Protein AF-A0A087TT79-F1 (afdb_monomer_lite)

Radius of gyration: 37.54 Å; chains: 1; bounding box: 77×102×72 Å

Sequence (296 aa):
MNIACCPIDHCDPGDEKEFNASEARQWLKCFLSNPVNSIDGNISIVDAFRHFYPDKKEAYTCWNAKTGARLTNYGTRIDYVLLSSNLLPLLMNCDILSDYDGSDHCPVTAVLKCESVSEKSVQLPSICTRLWPEFCGRQQTIQSFLQKVQNTADQITNFSDIKVQPLSSKNKLSQRKSAQKSIKSFLTIKSNIPDHNSTNKNDIYETEIEQSEQKPDKEAASSDSFELNFLGTEYDEISLSPRLNQAMEWKSVFRGPPKPPLCSGHSKECVLRTVKKKGPNCGRQFFMCAQPAGHP

Secondary structure (DSSP, 8-state):
----SSGGGBSS---HHHHHT-HHHHHHHHHHHSPEEETTEEE-EEEHHHHH-TT--S--SEE-GGGTGGGGT-EE-----EEEGGGGGGEEEEEE-TT--SSSB--EEEEE--PPPPGGG-PPPTT-GGG-TTTSSS---HHHHTS----GGGGGGGSTT-------S----------PPPTHHHH------------------------------------------------------SHHHHHHHHHHHSPPSPPPPBPTTT-SBPEEEE--SSSTTTT-EEEE-SS-SS--

Structure (mmCIF, N/CA/C/O backbone):
data_AF-A0A087TT79-F1
#
_entry.id   AF-A0A087TT79-F1
#
loop_
_atom_site.group_PDB
_atom_site.id
_atom_site.type_symbol
_atom_site.label_atom_id
_atom_site.label_alt_id
_atom_site.label_comp_id
_atom_site.label_asym_id
_atom_site.label_entity_id
_atom_site.label_seq_id
_atom_site.pdbx_PDB_ins_code
_atom_site.Cartn_x
_atom_site.Cartn_y
_atom_site.Cartn_z
_atom_site.occupancy
_atom_site.B_iso_or_equiv
_atom_site.auth_seq_id
_atom_site.auth_comp_id
_atom_site.auth_asym_id
_atom_site.auth_atom_id
_atom_site.pdbx_PDB_model_num
ATOM 1 N N . MET A 1 1 ? 5.096 5.557 2.321 1.00 58.91 1 MET A N 1
ATOM 2 C CA . MET A 1 1 ? 6.502 5.162 2.566 1.00 58.91 1 MET A CA 1
ATOM 3 C C . MET A 1 1 ? 6.842 4.208 1.446 1.00 58.91 1 MET A C 1
ATOM 5 O O . MET A 1 1 ? 6.350 3.093 1.448 1.00 58.91 1 MET A O 1
ATOM 9 N N . ASN A 1 2 ? 7.556 4.679 0.430 1.00 88.88 2 ASN A N 1
ATOM 10 C CA . ASN A 1 2 ? 7.449 4.082 -0.901 1.00 88.88 2 ASN A CA 1
ATOM 11 C C . ASN A 1 2 ? 8.584 3.071 -1.091 1.00 88.88 2 ASN A C 1
ATOM 13 O O . ASN A 1 2 ? 9.581 3.353 -1.750 1.00 88.88 2 ASN A O 1
ATOM 17 N N . ILE A 1 3 ? 8.464 1.935 -0.401 1.00 94.94 3 ILE A N 1
ATOM 18 C CA . ILE A 1 3 ? 9.529 0.943 -0.229 1.00 94.94 3 ILE A CA 1
ATOM 19 C C . ILE A 1 3 ? 9.017 -0.430 -0.660 1.00 94.94 3 ILE A C 1
ATOM 21 O O . ILE A 1 3 ? 8.095 -0.962 -0.051 1.00 94.94 3 ILE A O 1
ATOM 25 N N . ALA A 1 4 ? 9.661 -1.028 -1.661 1.00 95.81 4 ALA A N 1
ATOM 26 C CA . ALA A 1 4 ? 9.594 -2.467 -1.910 1.00 95.81 4 ALA A CA 1
ATOM 27 C C . ALA A 1 4 ? 10.517 -3.179 -0.915 1.00 95.81 4 ALA A C 1
ATOM 29 O O . ALA A 1 4 ? 11.720 -2.898 -0.912 1.00 95.81 4 ALA A O 1
ATOM 30 N N . CYS A 1 5 ? 9.974 -4.055 -0.067 1.00 93.31 5 CYS A N 1
ATOM 31 C CA . CYS A 1 5 ? 10.737 -4.730 0.983 1.00 93.31 5 CYS A CA 1
ATOM 32 C C . CYS A 1 5 ? 11.758 -5.712 0.391 1.00 93.31 5 CYS A C 1
ATOM 34 O O . CYS A 1 5 ? 12.940 -5.665 0.736 1.00 93.31 5 CYS A O 1
ATOM 36 N N . CYS A 1 6 ? 11.327 -6.554 -0.550 1.00 93.44 6 CYS A N 1
ATOM 37 C CA . CYS A 1 6 ? 12.170 -7.544 -1.221 1.00 93.44 6 CYS A CA 1
ATOM 38 C C . CYS A 1 6 ? 12.184 -7.341 -2.750 1.00 93.44 6 CYS A C 1
ATOM 40 O O . CYS A 1 6 ? 11.252 -6.744 -3.283 1.00 93.44 6 CYS A O 1
ATOM 42 N N . PRO A 1 7 ? 13.183 -7.863 -3.492 1.00 96.31 7 PRO A N 1
ATOM 43 C CA . PRO A 1 7 ? 13.230 -7.735 -4.956 1.00 96.31 7 PRO A CA 1
ATOM 44 C C . PRO A 1 7 ? 11.973 -8.257 -5.676 1.00 96.31 7 PRO A C 1
ATOM 46 O O . PRO A 1 7 ? 11.547 -7.677 -6.667 1.00 96.31 7 PRO A O 1
ATOM 49 N N . ILE A 1 8 ? 11.323 -9.294 -5.127 1.00 96.81 8 ILE A N 1
ATOM 50 C CA . ILE A 1 8 ? 10.040 -9.850 -5.606 1.00 96.81 8 ILE A CA 1
ATOM 51 C C . ILE A 1 8 ? 8.858 -8.860 -5.534 1.00 96.81 8 ILE A C 1
ATOM 53 O O . ILE A 1 8 ? 7.844 -9.050 -6.203 1.00 96.81 8 ILE A O 1
ATOM 57 N N . ASP A 1 9 ? 8.982 -7.793 -4.742 1.00 97.31 9 ASP A N 1
ATOM 58 C CA . ASP A 1 9 ? 7.993 -6.719 -4.610 1.00 97.31 9 ASP A CA 1
ATOM 59 C C . ASP A 1 9 ? 8.167 -5.616 -5.676 1.00 97.31 9 ASP A C 1
ATOM 61 O O . ASP A 1 9 ? 7.498 -4.587 -5.610 1.00 97.31 9 ASP A O 1
ATOM 65 N N . HIS A 1 10 ? 9.045 -5.809 -6.666 1.00 97.25 10 HIS A N 1
ATOM 66 C CA . HIS A 1 10 ? 9.332 -4.865 -7.750 1.00 97.25 10 HIS A CA 1
ATOM 67 C C . HIS A 1 10 ? 9.238 -5.560 -9.122 1.00 97.25 10 HIS A C 1
ATOM 69 O O . HIS A 1 10 ? 9.479 -6.764 -9.218 1.00 97.25 10 HIS A O 1
ATOM 75 N N . CYS A 1 11 ? 8.883 -4.826 -10.181 1.00 96.94 11 CYS A N 1
ATOM 76 C CA . CYS A 1 11 ? 8.893 -5.337 -11.562 1.00 96.94 11 CYS A CA 1
ATOM 77 C C . CYS A 1 11 ? 10.317 -5.507 -12.114 1.00 96.94 11 CYS A C 1
ATOM 79 O O . CYS A 1 11 ? 10.672 -6.587 -12.574 1.00 96.94 11 CYS A O 1
ATOM 81 N N . ASP A 1 12 ? 11.145 -4.467 -11.999 1.00 95.56 12 ASP A N 1
ATOM 82 C CA . ASP A 1 12 ? 12.576 -4.496 -12.325 1.00 95.56 12 ASP A CA 1
ATOM 83 C C . ASP A 1 12 ? 13.399 -4.018 -11.114 1.00 95.56 12 ASP A C 1
ATOM 85 O O . ASP A 1 12 ? 13.505 -2.809 -10.893 1.00 95.56 12 ASP A O 1
ATOM 89 N N . PRO A 1 13 ? 13.879 -4.919 -10.236 1.00 93.81 13 PRO A N 1
ATOM 90 C CA . PRO A 1 13 ? 14.619 -4.539 -9.032 1.00 93.81 13 PRO A CA 1
ATOM 91 C C . PRO A 1 13 ? 16.087 -4.142 -9.282 1.00 93.81 13 PRO A C 1
ATOM 93 O O . PRO A 1 13 ? 16.722 -3.666 -8.340 1.00 93.81 13 PRO A O 1
ATOM 96 N N . GLY A 1 14 ? 16.636 -4.328 -10.489 1.00 94.06 14 GLY A N 1
ATOM 97 C CA . GLY A 1 14 ? 18.068 -4.143 -10.757 1.00 94.06 14 GLY A CA 1
ATOM 98 C C . GLY A 1 14 ? 18.972 -5.165 -10.043 1.00 94.06 14 GLY A C 1
ATOM 99 O O . GLY A 1 14 ? 18.571 -6.304 -9.795 1.00 94.06 14 GLY A O 1
ATOM 100 N N . ASP A 1 15 ? 20.210 -4.769 -9.722 1.00 94.69 15 ASP A N 1
ATOM 101 C CA . ASP A 1 15 ? 21.150 -5.603 -8.955 1.00 94.69 15 ASP A CA 1
ATOM 102 C C . ASP A 1 15 ? 20.702 -5.743 -7.489 1.00 94.69 15 ASP A C 1
ATOM 104 O O . ASP A 1 15 ? 20.342 -4.766 -6.828 1.00 94.69 15 ASP A O 1
ATOM 108 N N . GLU A 1 16 ? 20.752 -6.961 -6.943 1.00 92.38 16 GLU A N 1
ATOM 109 C CA . GLU A 1 16 ? 20.258 -7.228 -5.590 1.00 92.38 16 GLU A CA 1
ATOM 110 C C . GLU A 1 16 ? 21.054 -6.491 -4.493 1.00 92.38 16 GLU A C 1
ATOM 112 O O . GLU A 1 16 ? 20.479 -6.109 -3.468 1.00 92.38 16 GLU A O 1
ATOM 117 N N . LYS A 1 17 ? 22.356 -6.247 -4.673 1.00 92.44 17 LYS A N 1
ATOM 118 C CA . LYS A 1 17 ? 23.165 -5.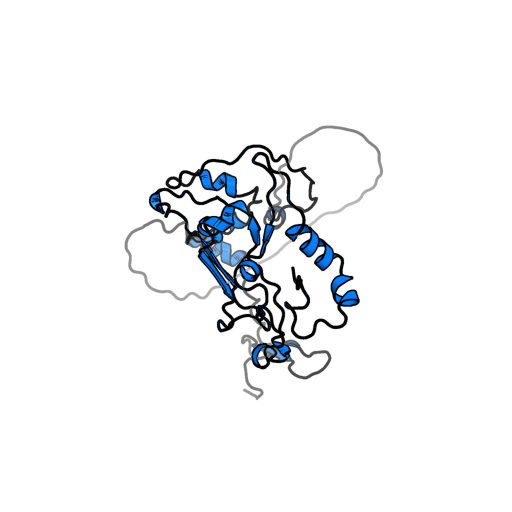498 -3.698 1.00 92.44 17 LYS A CA 1
ATOM 119 C C . LYS A 1 17 ? 22.787 -4.025 -3.720 1.00 92.44 17 LYS A C 1
ATOM 121 O O . LYS A 1 17 ? 22.620 -3.445 -2.651 1.00 92.44 17 LYS A O 1
ATOM 126 N N . GLU A 1 18 ? 22.606 -3.440 -4.903 1.00 93.19 18 GLU A N 1
ATOM 127 C CA . GLU A 1 18 ? 22.142 -2.054 -5.044 1.00 93.19 18 GLU A CA 1
ATOM 128 C C . GLU A 1 18 ? 20.717 -1.889 -4.497 1.00 93.19 18 GLU A C 1
ATOM 130 O O . GLU A 1 18 ? 20.457 -0.986 -3.697 1.00 93.19 18 GLU A O 1
ATOM 135 N N . PHE A 1 19 ? 19.810 -2.821 -4.813 1.00 93.69 19 PHE A N 1
ATOM 136 C CA . PHE A 1 19 ? 18.463 -2.845 -4.244 1.00 93.69 19 PHE A CA 1
ATOM 137 C C . PHE A 1 19 ? 18.514 -2.850 -2.710 1.00 93.69 19 PHE A C 1
ATOM 139 O O . PHE A 1 19 ? 17.859 -2.025 -2.068 1.00 93.69 19 PHE A O 1
ATOM 146 N N . ASN A 1 20 ? 19.317 -3.730 -2.107 1.00 92.69 20 ASN A N 1
ATOM 147 C CA . ASN A 1 20 ? 19.444 -3.850 -0.652 1.00 92.69 20 ASN A CA 1
ATOM 148 C C . ASN A 1 20 ? 20.329 -2.772 0.010 1.00 92.69 20 ASN A C 1
ATOM 150 O O . ASN A 1 20 ? 20.324 -2.673 1.237 1.00 92.69 20 ASN A O 1
ATOM 154 N N . ALA A 1 21 ? 21.051 -1.936 -0.745 1.00 93.69 21 ALA A N 1
ATOM 155 C CA . ALA A 1 21 ? 21.893 -0.866 -0.196 1.00 93.69 21 ALA A CA 1
ATOM 156 C C . ALA A 1 21 ? 21.089 0.302 0.409 1.00 93.69 21 ALA A C 1
ATOM 158 O O . ALA A 1 21 ? 21.630 1.088 1.184 1.00 93.69 21 ALA A O 1
ATOM 159 N N . SER A 1 22 ? 19.797 0.420 0.087 1.00 94.00 22 SER A N 1
ATOM 160 C CA . SER A 1 22 ? 18.929 1.471 0.628 1.00 94.00 22 SER A CA 1
ATOM 161 C C . SER A 1 22 ? 18.680 1.298 2.132 1.00 94.00 22 SER A C 1
ATOM 163 O O . SER A 1 22 ? 18.015 0.346 2.547 1.00 94.00 22 SER A O 1
ATOM 165 N N . GLU A 1 23 ? 19.113 2.277 2.934 1.00 94.50 23 GLU A N 1
ATOM 166 C CA . GLU A 1 23 ? 18.864 2.361 4.386 1.00 94.50 23 GLU A CA 1
ATOM 167 C C . GLU A 1 23 ? 17.388 2.129 4.748 1.00 94.50 23 GLU A C 1
ATOM 169 O O . GLU A 1 23 ? 17.071 1.465 5.731 1.00 94.50 23 GLU A O 1
ATOM 174 N N . ALA A 1 24 ? 16.466 2.637 3.926 1.00 93.88 24 ALA A N 1
ATOM 175 C CA . ALA A 1 24 ? 15.031 2.530 4.161 1.00 93.88 24 ALA A CA 1
ATOM 176 C C . ALA A 1 24 ? 14.509 1.088 3.976 1.00 93.88 24 ALA A C 1
ATOM 178 O O . ALA A 1 24 ? 13.651 0.634 4.737 1.00 93.88 24 ALA A O 1
ATOM 179 N N . ARG A 1 25 ? 15.062 0.335 3.011 1.00 94.44 25 ARG A N 1
ATOM 180 C CA . ARG A 1 25 ? 14.787 -1.106 2.847 1.00 94.44 25 ARG A CA 1
ATOM 181 C C . ARG A 1 25 ? 15.433 -1.924 3.959 1.00 94.44 25 ARG A C 1
ATOM 183 O O . ARG A 1 25 ? 14.795 -2.835 4.476 1.00 94.44 25 ARG A O 1
ATOM 190 N N . GLN A 1 26 ? 16.658 -1.582 4.358 1.00 94.06 26 GLN A N 1
ATOM 191 C CA . GLN A 1 26 ? 17.343 -2.223 5.486 1.00 94.06 26 GLN A CA 1
ATOM 192 C C . GLN A 1 26 ? 16.557 -2.030 6.787 1.00 94.06 26 GLN A C 1
ATOM 194 O O . GLN A 1 26 ? 16.312 -3.002 7.496 1.00 94.06 26 GLN A O 1
ATOM 199 N N . TRP A 1 27 ? 16.075 -0.812 7.057 1.00 93.81 27 TRP A N 1
ATOM 200 C CA . TRP A 1 27 ? 15.189 -0.515 8.182 1.00 93.81 27 TRP A CA 1
ATOM 201 C C . TRP A 1 27 ? 13.925 -1.385 8.158 1.00 93.81 27 TRP A C 1
ATOM 203 O O . TRP A 1 27 ? 13.624 -2.026 9.162 1.00 93.81 27 TRP A O 1
ATOM 213 N N . LEU A 1 28 ? 13.223 -1.471 7.019 1.00 94.00 28 LEU A N 1
ATOM 214 C CA . LEU A 1 28 ? 11.995 -2.270 6.910 1.00 94.00 28 LEU A CA 1
ATOM 215 C C . LEU A 1 28 ? 12.273 -3.770 7.084 1.00 94.00 28 LEU A C 1
ATOM 217 O O . LEU A 1 28 ? 11.557 -4.441 7.825 1.00 94.00 28 LEU A O 1
ATOM 221 N N . LYS A 1 29 ? 13.346 -4.295 6.479 1.00 92.19 29 LYS A N 1
ATOM 222 C CA . LYS A 1 29 ? 13.775 -5.686 6.685 1.00 92.19 29 LYS A CA 1
ATOM 223 C C . LYS A 1 29 ? 14.090 -5.960 8.154 1.00 92.19 29 LYS A C 1
ATOM 225 O O . LYS A 1 29 ? 13.589 -6.941 8.699 1.00 92.19 29 LYS A O 1
ATOM 230 N N . CYS A 1 30 ? 14.845 -5.088 8.820 1.00 92.38 30 CYS A N 1
ATOM 231 C CA . CYS A 1 30 ? 15.128 -5.191 10.252 1.00 92.38 30 CYS A CA 1
ATOM 232 C C . CYS A 1 30 ? 13.857 -5.106 11.113 1.00 92.38 30 CYS A C 1
ATOM 234 O O . CYS A 1 30 ? 13.739 -5.852 12.078 1.00 92.38 30 CYS A O 1
ATOM 236 N N . PHE A 1 31 ? 12.894 -4.251 10.762 1.00 92.31 31 PHE A N 1
ATOM 237 C CA . PHE A 1 31 ? 11.622 -4.101 11.478 1.00 92.31 31 PHE A CA 1
ATOM 238 C C . PHE A 1 31 ? 10.721 -5.346 11.387 1.00 92.31 31 PHE A C 1
ATOM 240 O O . PHE A 1 31 ? 10.020 -5.658 12.345 1.00 92.31 31 PHE A O 1
ATOM 247 N N . LEU A 1 32 ? 10.768 -6.081 10.270 1.00 92.56 32 LEU A N 1
ATOM 248 C CA . LEU A 1 32 ? 10.060 -7.360 10.113 1.00 92.56 32 LEU A CA 1
ATOM 249 C C . LEU A 1 32 ? 10.839 -8.554 10.697 1.00 92.56 32 LEU A C 1
ATOM 251 O O . LEU A 1 32 ? 10.239 -9.513 11.173 1.00 92.56 32 LEU A O 1
ATOM 255 N N . SER A 1 33 ? 12.176 -8.510 10.669 1.00 89.44 33 SER A N 1
ATOM 256 C CA . SER A 1 33 ? 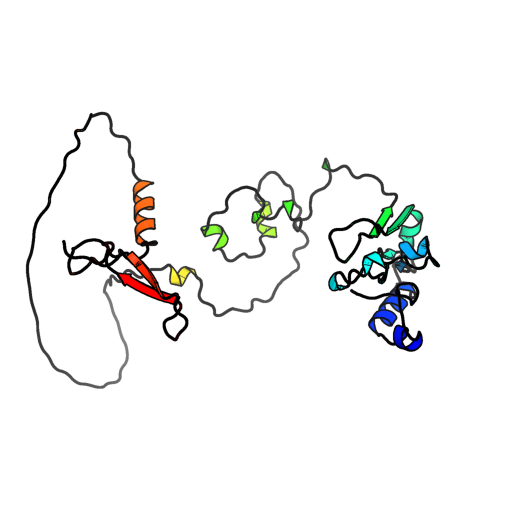13.028 -9.634 11.098 1.00 89.44 33 SER A CA 1
ATOM 257 C C . SER A 1 33 ? 13.276 -9.664 12.608 1.00 89.44 33 SER A C 1
ATOM 259 O O . SER A 1 33 ? 13.393 -10.740 13.193 1.00 89.44 33 SER A O 1
ATOM 261 N N . ASN A 1 34 ? 13.383 -8.496 13.247 1.00 89.00 34 ASN A N 1
ATOM 262 C CA . ASN A 1 34 ? 13.748 -8.397 14.656 1.00 89.00 34 ASN A CA 1
ATOM 263 C C . ASN A 1 34 ? 12.497 -8.459 15.549 1.00 89.00 34 ASN A C 1
ATOM 265 O O . ASN A 1 34 ? 11.599 -7.630 15.389 1.00 89.00 34 ASN A O 1
ATOM 269 N N . PRO A 1 35 ? 12.429 -9.380 16.527 1.00 85.38 35 PRO A N 1
ATOM 270 C CA . PRO A 1 35 ? 11.364 -9.361 17.517 1.00 85.38 35 PRO A CA 1
ATOM 271 C C . PRO A 1 35 ? 11.487 -8.138 18.434 1.00 85.38 35 PRO A C 1
ATOM 273 O O . PRO A 1 35 ? 12.576 -7.769 18.877 1.00 85.38 35 PRO A O 1
ATOM 276 N N . VAL A 1 36 ? 10.345 -7.547 18.766 1.00 84.06 36 VAL A N 1
ATOM 277 C CA . VAL A 1 36 ? 10.198 -6.513 19.788 1.00 84.06 36 VAL A CA 1
ATOM 278 C C . VAL A 1 36 ? 9.899 -7.193 21.123 1.00 84.06 36 VAL A C 1
ATOM 280 O O . VAL A 1 36 ? 8.966 -7.990 21.231 1.00 84.06 36 VAL A O 1
ATOM 283 N N . ASN A 1 37 ? 10.675 -6.864 22.155 1.00 81.06 37 ASN A N 1
ATOM 284 C CA . ASN A 1 37 ? 10.424 -7.341 23.514 1.00 81.06 37 ASN A CA 1
ATOM 285 C C . ASN A 1 37 ? 9.139 -6.687 24.054 1.00 81.06 37 ASN A C 1
ATOM 287 O O . ASN A 1 37 ? 9.106 -5.470 24.249 1.00 81.06 37 ASN A O 1
ATOM 291 N N . SER A 1 38 ? 8.101 -7.482 24.317 1.00 78.69 38 SER A N 1
ATOM 292 C CA . SER A 1 38 ? 6.880 -7.062 25.014 1.00 78.69 38 SER A CA 1
ATOM 293 C C . SER A 1 38 ? 6.823 -7.662 26.423 1.00 78.69 38 SER A C 1
ATOM 295 O O . SER A 1 38 ? 7.601 -8.549 26.772 1.00 78.69 38 SER A O 1
ATOM 297 N N . ILE A 1 39 ? 5.877 -7.184 27.234 1.00 76.31 39 ILE A N 1
ATOM 298 C CA . ILE A 1 39 ? 5.630 -7.668 28.603 1.00 76.31 39 ILE A CA 1
ATOM 299 C C . ILE A 1 39 ? 5.272 -9.164 28.589 1.00 76.31 39 ILE A C 1
ATOM 301 O O . ILE A 1 39 ? 5.766 -9.926 29.416 1.00 76.31 39 ILE A O 1
ATOM 305 N N . ASP A 1 40 ? 4.483 -9.586 27.599 1.00 74.81 40 ASP A N 1
ATOM 306 C CA . ASP A 1 40 ? 4.004 -10.964 27.429 1.00 74.81 40 ASP A CA 1
ATOM 307 C C . ASP A 1 40 ? 4.948 -11.842 26.576 1.00 74.81 40 ASP A C 1
ATOM 309 O O . ASP A 1 40 ? 4.587 -12.952 26.183 1.00 74.81 40 ASP A O 1
ATOM 313 N N . GLY A 1 41 ? 6.155 -11.352 26.260 1.00 81.50 41 GLY A N 1
ATOM 314 C CA . GLY A 1 41 ? 7.168 -12.055 25.464 1.00 81.50 41 GLY A CA 1
ATOM 315 C C . GLY A 1 41 ? 7.544 -11.355 24.153 1.00 81.50 41 GLY A C 1
ATOM 316 O O . GLY A 1 41 ? 7.234 -10.188 23.922 1.00 81.50 41 GLY A O 1
ATOM 317 N N . ASN A 1 42 ? 8.253 -12.071 23.281 1.00 85.62 42 ASN A N 1
ATOM 318 C CA . ASN A 1 42 ? 8.807 -11.515 22.044 1.00 85.62 42 ASN A CA 1
ATOM 319 C C . ASN A 1 42 ? 7.772 -11.506 20.908 1.00 85.62 42 ASN A C 1
ATOM 321 O O . ASN A 1 42 ? 7.307 -12.561 20.476 1.00 85.62 42 ASN A O 1
ATOM 325 N N . ILE A 1 43 ? 7.459 -10.319 20.387 1.00 90.00 43 ILE A N 1
ATOM 326 C CA . ILE A 1 43 ? 6.487 -10.103 19.307 1.00 90.00 43 ILE A CA 1
ATOM 327 C C . ILE A 1 43 ? 7.232 -9.679 18.039 1.00 90.00 43 ILE A C 1
ATOM 329 O O . ILE A 1 43 ? 7.893 -8.645 18.029 1.00 90.00 43 ILE A O 1
ATOM 333 N N . SER A 1 44 ? 7.113 -10.440 16.951 1.00 92.44 44 SER A N 1
ATOM 334 C CA . SER A 1 44 ? 7.581 -10.015 15.624 1.00 92.44 44 SER A CA 1
ATOM 335 C C . SER A 1 44 ? 6.480 -9.277 14.858 1.00 92.44 44 SER A C 1
ATOM 337 O O . SER A 1 44 ? 5.289 -9.440 15.143 1.00 92.44 44 SER A O 1
ATOM 339 N N . ILE A 1 45 ? 6.880 -8.461 13.880 1.00 95.56 45 ILE A N 1
ATOM 340 C CA . ILE A 1 45 ? 5.965 -7.820 12.931 1.00 95.56 45 ILE A CA 1
ATOM 341 C C . ILE A 1 45 ? 5.951 -8.631 11.637 1.00 95.56 45 ILE A C 1
ATOM 343 O O . ILE A 1 45 ? 6.998 -9.008 11.118 1.00 95.56 45 ILE A O 1
ATOM 347 N N . VAL A 1 46 ? 4.758 -8.905 11.117 1.00 95.50 46 VAL A N 1
ATOM 348 C CA . VAL A 1 46 ? 4.534 -9.804 9.985 1.00 95.50 46 VAL A CA 1
ATOM 349 C C . VAL A 1 46 ? 3.825 -9.057 8.860 1.00 95.50 46 VAL A C 1
ATOM 351 O O . VAL A 1 46 ? 2.848 -8.346 9.090 1.00 95.50 46 VAL A O 1
ATOM 354 N N . ASP A 1 47 ? 4.322 -9.236 7.638 1.00 97.44 47 ASP A N 1
ATOM 355 C CA . ASP A 1 47 ? 3.669 -8.807 6.401 1.00 97.44 47 ASP A CA 1
ATOM 356 C C . ASP A 1 47 ? 2.502 -9.756 6.097 1.00 97.44 47 ASP A C 1
ATOM 358 O O . ASP A 1 47 ? 2.710 -10.926 5.765 1.00 97.44 47 ASP A O 1
ATOM 362 N N . ALA A 1 48 ? 1.271 -9.259 6.239 1.00 97.88 48 ALA A N 1
ATOM 363 C CA . ALA A 1 48 ? 0.058 -10.062 6.103 1.00 97.88 48 ALA A CA 1
ATOM 364 C C . ALA A 1 48 ? -0.072 -10.712 4.716 1.00 97.88 48 ALA A C 1
ATOM 366 O O . ALA A 1 48 ? -0.544 -11.841 4.609 1.00 97.88 48 ALA A O 1
ATOM 367 N N . PHE A 1 49 ? 0.376 -10.026 3.660 1.00 98.38 49 PHE A N 1
ATOM 368 C CA . PHE A 1 49 ? 0.280 -10.531 2.294 1.00 98.38 49 PHE A CA 1
ATOM 369 C C . PHE A 1 49 ? 1.321 -11.625 2.047 1.00 98.38 49 PHE A C 1
ATOM 371 O O . PHE A 1 49 ? 0.989 -12.704 1.555 1.00 98.38 49 PHE A O 1
ATOM 378 N N . ARG A 1 50 ? 2.578 -11.393 2.451 1.00 97.69 50 ARG A N 1
ATOM 379 C CA . ARG A 1 50 ? 3.652 -12.397 2.318 1.00 97.69 50 ARG A CA 1
ATOM 380 C C . ARG A 1 50 ? 3.487 -13.592 3.265 1.00 97.69 50 ARG A C 1
ATOM 382 O O . ARG A 1 50 ? 4.110 -14.618 3.018 1.00 97.69 50 ARG A O 1
ATOM 389 N N . HIS A 1 51 ? 2.626 -13.507 4.283 1.00 96.94 51 HIS A N 1
ATOM 390 C CA . HIS A 1 51 ? 2.232 -14.662 5.096 1.00 96.94 51 HIS A CA 1
ATOM 391 C C . HIS A 1 51 ? 1.418 -15.699 4.298 1.00 96.94 51 HIS A C 1
ATOM 393 O O . HIS A 1 51 ? 1.721 -16.887 4.374 1.00 96.94 51 HIS A O 1
ATOM 399 N N . PHE A 1 52 ? 0.432 -15.267 3.501 1.00 98.00 52 PHE A N 1
ATOM 400 C CA . PHE A 1 52 ? -0.345 -16.167 2.630 1.00 98.00 52 PHE A CA 1
ATOM 401 C C . PHE A 1 52 ? 0.342 -16.447 1.288 1.00 98.00 52 PHE A C 1
ATOM 403 O O . PHE A 1 52 ? 0.191 -17.527 0.720 1.00 98.00 52 PHE A O 1
ATOM 410 N N . TYR A 1 53 ? 1.093 -15.471 0.772 1.00 98.06 53 TYR A N 1
ATOM 411 C CA . TYR A 1 53 ? 1.633 -15.474 -0.586 1.00 98.06 53 TYR A CA 1
ATOM 412 C C . TYR A 1 53 ? 3.153 -15.207 -0.620 1.00 98.06 53 TYR A C 1
ATOM 414 O O . TYR A 1 53 ? 3.586 -14.258 -1.283 1.00 98.06 53 TYR A O 1
ATOM 422 N N . PRO A 1 54 ? 3.991 -16.016 0.063 1.00 97.56 54 PRO A N 1
ATOM 423 C CA . PRO A 1 54 ? 5.428 -15.756 0.200 1.00 97.56 54 PRO A CA 1
ATOM 424 C C . PRO A 1 54 ? 6.122 -15.570 -1.155 1.00 97.56 54 PRO A C 1
ATOM 426 O O . PRO A 1 54 ? 6.709 -14.516 -1.396 1.00 97.56 54 PRO A O 1
ATOM 429 N N . ASP A 1 55 ? 5.942 -16.511 -2.085 1.00 97.62 55 ASP A N 1
ATOM 430 C CA . ASP A 1 55 ? 6.645 -16.548 -3.378 1.00 97.62 55 ASP A CA 1
ATOM 431 C C . ASP A 1 55 ? 5.845 -15.970 -4.564 1.00 97.62 55 ASP A C 1
ATOM 433 O O . ASP A 1 55 ? 6.262 -16.079 -5.720 1.00 97.62 55 ASP A O 1
ATOM 437 N N . LYS A 1 56 ? 4.682 -15.348 -4.316 1.00 97.81 56 LYS A N 1
ATOM 438 C CA . LYS A 1 56 ? 3.821 -14.799 -5.380 1.00 97.81 56 LYS A CA 1
ATOM 439 C C . LYS A 1 56 ? 4.494 -13.593 -6.048 1.00 97.81 56 LYS A C 1
ATOM 441 O O . LYS A 1 56 ? 4.694 -12.551 -5.418 1.00 97.81 56 LYS A O 1
ATOM 446 N N . LYS A 1 57 ? 4.865 -13.749 -7.317 1.00 97.69 57 LYS A N 1
ATOM 447 C CA . LYS A 1 57 ? 5.420 -12.685 -8.169 1.00 97.69 57 LYS A CA 1
ATOM 448 C C . LYS A 1 57 ? 4.305 -11.787 -8.709 1.00 97.69 57 LYS A C 1
ATOM 450 O O . LYS A 1 57 ? 3.130 -12.109 -8.555 1.00 97.69 57 LYS A O 1
ATOM 455 N N . GLU A 1 58 ? 4.688 -10.661 -9.315 1.00 97.38 58 GLU A N 1
ATOM 456 C CA . GLU A 1 58 ? 3.794 -9.768 -10.079 1.00 97.38 58 GLU A CA 1
ATOM 457 C C . GLU A 1 58 ? 2.618 -9.161 -9.279 1.00 97.38 58 GLU A C 1
ATOM 459 O O . GLU A 1 58 ? 1.706 -8.549 -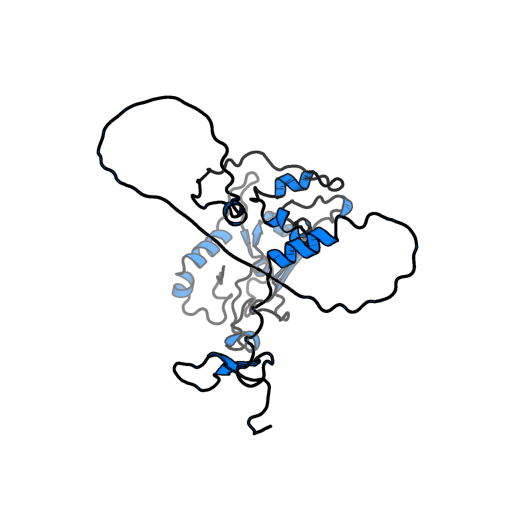9.832 1.00 97.38 58 GLU A O 1
ATOM 464 N N . ALA A 1 59 ? 2.660 -9.286 -7.951 1.00 98.12 59 ALA A N 1
ATOM 465 C CA . ALA A 1 59 ? 1.635 -8.838 -7.019 1.00 98.12 59 ALA A CA 1
ATOM 466 C C . ALA A 1 59 ? 1.941 -7.423 -6.503 1.00 98.12 59 ALA A C 1
ATOM 468 O O . ALA A 1 59 ? 2.376 -7.237 -5.365 1.00 98.12 59 ALA A O 1
ATOM 469 N N . TYR A 1 60 ? 1.768 -6.433 -7.376 1.00 98.38 60 TYR A N 1
ATOM 470 C CA . TYR A 1 60 ? 2.094 -5.028 -7.121 1.00 98.38 60 TYR A CA 1
ATOM 471 C C . TYR A 1 60 ? 0.886 -4.218 -6.634 1.00 98.38 60 TYR A C 1
ATOM 473 O O . TYR A 1 60 ? -0.254 -4.640 -6.804 1.00 98.38 60 TYR A O 1
ATOM 481 N N . THR A 1 61 ? 1.141 -3.060 -6.013 1.00 98.38 61 THR A N 1
ATOM 482 C CA . THR A 1 61 ? 0.095 -2.166 -5.475 1.00 98.38 61 THR A CA 1
ATOM 483 C C . THR A 1 61 ? 0.145 -0.752 -6.035 1.00 98.38 61 THR A C 1
ATOM 485 O O . THR A 1 61 ? -0.834 -0.032 -5.895 1.00 98.38 61 THR A O 1
ATOM 488 N N . CYS A 1 62 ? 1.252 -0.349 -6.664 1.00 98.25 62 CYS A N 1
ATOM 489 C CA . CYS A 1 62 ? 1.471 0.980 -7.227 1.00 98.25 62 CYS A CA 1
ATOM 490 C C . CYS A 1 62 ? 2.047 0.878 -8.648 1.00 98.25 62 CYS A C 1
ATOM 492 O O . CYS A 1 62 ? 2.961 0.083 -8.892 1.00 98.25 62 CYS A O 1
ATOM 494 N N . TRP A 1 63 ? 1.549 1.706 -9.571 1.00 98.12 63 TRP A N 1
ATOM 495 C CA . TRP A 1 63 ? 2.003 1.784 -10.965 1.00 98.12 63 TRP A CA 1
ATOM 496 C C . TRP A 1 63 ? 2.079 3.238 -11.442 1.00 98.12 63 TRP A C 1
ATOM 498 O O . TRP A 1 63 ? 1.226 4.067 -11.130 1.00 98.12 63 TRP A O 1
ATOM 508 N N . ASN A 1 64 ? 3.067 3.560 -12.281 1.00 95.81 64 ASN A N 1
ATOM 509 C CA . ASN A 1 64 ? 3.205 4.907 -12.838 1.00 95.81 64 ASN A CA 1
ATOM 510 C C . ASN A 1 64 ? 2.078 5.231 -13.842 1.00 95.81 64 ASN A C 1
ATOM 512 O O . ASN A 1 64 ? 2.106 4.809 -15.003 1.00 95.81 64 ASN A O 1
ATOM 516 N N . ALA A 1 65 ? 1.116 6.048 -13.407 1.00 94.06 65 ALA A N 1
ATOM 517 C CA . ALA A 1 65 ? -0.020 6.479 -14.220 1.00 94.06 65 ALA A CA 1
ATOM 518 C C . ALA A 1 65 ? 0.379 7.235 -15.505 1.00 94.06 65 ALA A C 1
ATOM 520 O O . ALA A 1 65 ? -0.329 7.148 -16.506 1.00 94.06 65 ALA A O 1
ATOM 521 N N . LYS A 1 66 ? 1.523 7.942 -15.530 1.00 94.44 66 LYS A N 1
ATOM 522 C CA . LYS A 1 66 ? 1.957 8.724 -16.710 1.00 94.44 66 LYS A CA 1
ATOM 523 C C . LYS A 1 66 ? 2.392 7.857 -17.889 1.00 94.44 66 LYS A C 1
ATOM 525 O O . LYS A 1 66 ? 2.348 8.323 -19.022 1.00 94.44 66 LYS A O 1
ATOM 530 N N . THR A 1 67 ? 2.842 6.633 -17.625 1.00 94.38 67 THR A N 1
ATOM 531 C CA . THR A 1 67 ? 3.329 5.690 -18.644 1.00 94.38 67 THR A CA 1
ATOM 532 C C . THR A 1 67 ? 2.342 4.553 -18.910 1.00 94.38 67 THR A C 1
ATOM 534 O O . THR A 1 67 ? 2.681 3.619 -19.627 1.00 94.38 67 THR A O 1
ATOM 537 N N . GLY A 1 68 ? 1.138 4.595 -18.320 1.00 93.56 68 GLY A N 1
ATOM 538 C CA . GLY A 1 68 ? 0.149 3.516 -18.431 1.00 93.56 68 GLY A CA 1
ATOM 539 C C . GLY A 1 68 ? 0.595 2.198 -17.786 1.00 93.56 68 GLY A C 1
ATOM 540 O O . GLY A 1 68 ? 0.079 1.143 -18.144 1.00 93.56 68 GLY A O 1
ATOM 541 N N . ALA A 1 69 ? 1.548 2.240 -16.846 1.00 97.00 69 ALA A N 1
ATOM 542 C CA . ALA A 1 69 ? 2.309 1.073 -16.388 1.00 97.00 69 ALA A CA 1
ATOM 543 C C . ALA A 1 69 ? 1.464 -0.069 -15.784 1.00 97.00 69 ALA A C 1
ATOM 545 O O . ALA A 1 69 ? 1.905 -1.217 -15.783 1.00 97.00 69 ALA A O 1
ATOM 546 N N . ARG A 1 70 ? 0.238 0.220 -15.323 1.00 96.94 70 ARG A N 1
ATOM 547 C CA . ARG A 1 70 ? -0.734 -0.785 -14.855 1.00 96.94 70 ARG A CA 1
ATOM 548 C C . ARG A 1 70 ? -1.102 -1.793 -15.952 1.00 96.94 70 ARG A C 1
ATOM 550 O O . ARG A 1 70 ? -1.226 -2.976 -15.665 1.00 96.94 70 ARG A O 1
ATOM 557 N N . LEU A 1 71 ? -1.190 -1.350 -17.212 1.00 96.06 71 LEU A N 1
ATOM 558 C CA . LEU A 1 71 ? -1.570 -2.188 -18.362 1.00 96.06 71 LEU A CA 1
ATOM 559 C C . LEU A 1 71 ? -0.542 -3.282 -18.686 1.00 96.06 71 LEU A C 1
ATOM 561 O O . LEU A 1 71 ? -0.905 -4.330 -19.207 1.00 96.06 71 LEU A O 1
ATOM 565 N N . THR A 1 72 ? 0.735 -3.043 -18.379 1.00 96.75 72 THR A N 1
ATOM 566 C CA . THR A 1 72 ? 1.833 -4.012 -18.543 1.00 96.75 72 THR A CA 1
ATOM 567 C C . THR A 1 72 ? 2.304 -4.579 -17.201 1.00 96.75 72 THR A C 1
ATOM 569 O O . THR A 1 72 ? 3.410 -5.105 -17.118 1.00 96.75 72 THR A O 1
ATOM 572 N N . ASN A 1 73 ? 1.516 -4.383 -16.138 1.00 97.56 73 ASN A N 1
ATOM 573 C CA . ASN A 1 73 ? 1.840 -4.684 -14.742 1.00 97.56 73 ASN A CA 1
ATOM 574 C C . ASN A 1 73 ? 3.255 -4.249 -14.283 1.00 97.56 73 ASN A C 1
ATOM 576 O O . ASN A 1 73 ? 3.872 -4.877 -13.424 1.00 97.56 73 ASN A O 1
ATOM 580 N N . TYR A 1 74 ? 3.783 -3.152 -14.833 1.00 97.88 74 TYR A N 1
ATOM 581 C CA . TYR A 1 74 ? 5.108 -2.627 -14.494 1.00 97.88 74 TYR A CA 1
ATOM 582 C C . TYR A 1 74 ? 5.015 -1.801 -13.202 1.00 97.88 74 TYR A C 1
ATOM 584 O O . TYR A 1 74 ? 4.936 -0.570 -13.219 1.00 97.88 74 TYR A O 1
ATOM 592 N N . GLY A 1 75 ? 4.890 -2.502 -12.075 1.00 97.62 75 GLY A N 1
ATOM 593 C CA . GLY A 1 75 ? 4.542 -1.919 -10.783 1.00 97.62 75 GLY A CA 1
ATOM 594 C C . GLY A 1 75 ? 5.498 -2.254 -9.646 1.00 97.62 75 GLY A C 1
ATOM 595 O O . GLY A 1 75 ? 6.565 -2.853 -9.808 1.00 97.62 75 GLY A O 1
ATOM 596 N N . THR A 1 76 ? 5.098 -1.836 -8.454 1.00 98.00 76 THR A N 1
ATOM 597 C CA . THR A 1 76 ? 5.797 -2.115 -7.201 1.00 98.00 76 THR A CA 1
ATOM 598 C C . THR A 1 76 ? 4.780 -2.364 -6.089 1.00 98.00 76 THR A C 1
ATOM 600 O O . THR A 1 76 ? 3.746 -1.699 -6.037 1.00 98.00 76 THR A O 1
ATOM 603 N N . ARG A 1 77 ? 5.047 -3.303 -5.177 1.00 98.31 77 ARG A N 1
ATOM 604 C CA . ARG A 1 77 ? 4.289 -3.461 -3.929 1.00 98.31 77 ARG A CA 1
ATOM 605 C C . ARG A 1 77 ? 4.921 -2.572 -2.862 1.00 98.31 77 ARG A C 1
ATOM 607 O O . ARG A 1 77 ? 6.028 -2.845 -2.400 1.00 98.31 77 ARG A O 1
ATOM 614 N N . ILE A 1 78 ? 4.232 -1.489 -2.516 1.00 97.81 78 ILE A N 1
ATOM 615 C CA . ILE A 1 78 ? 4.673 -0.510 -1.505 1.00 97.81 78 ILE A CA 1
ATOM 616 C C . ILE A 1 78 ? 3.611 -0.220 -0.437 1.00 97.81 78 ILE A C 1
ATOM 618 O O . ILE A 1 78 ? 3.850 0.581 0.466 1.00 97.81 78 ILE A O 1
ATOM 622 N N . ASP A 1 79 ? 2.468 -0.901 -0.518 1.00 98.06 79 ASP A N 1
ATOM 623 C CA . ASP A 1 79 ? 1.357 -0.812 0.421 1.00 98.06 79 ASP A CA 1
ATOM 624 C C . ASP A 1 79 ? 1.249 -2.136 1.186 1.00 98.06 79 ASP A C 1
ATOM 626 O O . ASP A 1 79 ? 1.300 -3.219 0.600 1.00 98.06 79 ASP A O 1
ATOM 630 N N . TYR A 1 80 ? 1.144 -2.047 2.512 1.00 97.38 80 TYR A N 1
ATOM 631 C CA . TYR A 1 80 ? 1.298 -3.186 3.416 1.00 97.38 80 TYR A CA 1
ATOM 632 C C . TYR A 1 80 ? 0.235 -3.159 4.509 1.00 97.38 80 TYR A C 1
ATOM 634 O O . TYR A 1 80 ? 0.005 -2.120 5.129 1.00 97.38 80 TYR A O 1
ATOM 642 N N . VAL A 1 81 ? -0.316 -4.329 4.833 1.00 97.62 81 VAL A N 1
ATOM 643 C CA . VAL A 1 81 ? -0.889 -4.572 6.159 1.00 97.62 81 VAL A CA 1
ATOM 644 C C . VAL A 1 81 ? 0.176 -5.287 6.983 1.00 97.62 81 VAL A C 1
ATOM 646 O O . VAL A 1 81 ? 0.563 -6.411 6.667 1.00 97.62 81 VAL A O 1
ATOM 649 N N . LEU A 1 82 ? 0.668 -4.615 8.023 1.00 96.62 82 LEU A N 1
ATOM 650 C CA . LEU A 1 82 ? 1.607 -5.181 8.987 1.00 96.62 82 LEU A CA 1
ATOM 651 C C . LEU A 1 82 ? 0.866 -5.476 10.291 1.00 96.62 82 LEU A C 1
ATOM 653 O O . LEU A 1 82 ? 0.167 -4.605 10.810 1.00 96.62 82 LEU A O 1
ATOM 657 N N . LEU A 1 83 ? 1.029 -6.686 10.824 1.00 95.25 83 LEU A N 1
ATOM 658 C CA . LEU A 1 83 ? 0.434 -7.112 12.092 1.00 95.25 83 LEU A CA 1
ATOM 659 C C . LEU A 1 83 ? 1.496 -7.618 13.069 1.00 95.25 83 LEU A C 1
ATOM 661 O O . LEU A 1 83 ? 2.551 -8.100 12.666 1.00 95.25 83 LEU A O 1
ATOM 665 N N . SER A 1 84 ? 1.201 -7.547 14.363 1.00 94.19 84 SER A N 1
ATOM 666 C CA . SER A 1 84 ? 1.957 -8.261 15.388 1.00 94.19 84 SER A CA 1
ATOM 667 C C . SER A 1 84 ? 1.679 -9.767 15.313 1.00 94.19 84 SER A C 1
ATOM 669 O O . SER A 1 84 ? 0.554 -10.188 15.037 1.00 94.19 84 SER A O 1
ATOM 671 N N . SER A 1 85 ? 2.688 -10.596 15.587 1.00 93.69 85 SER A N 1
ATOM 672 C CA . SER A 1 85 ? 2.601 -12.060 15.463 1.00 93.69 85 SER A CA 1
ATOM 673 C C . SER A 1 85 ? 1.471 -12.704 16.280 1.00 93.69 85 SER A C 1
ATOM 675 O O . SER A 1 85 ? 0.903 -13.708 15.856 1.00 93.69 85 SER A O 1
ATOM 677 N N . ASN A 1 86 ? 1.076 -12.101 17.405 1.00 93.00 86 ASN A N 1
ATOM 678 C CA . ASN A 1 86 ? -0.054 -12.549 18.227 1.00 93.00 86 ASN A CA 1
ATOM 679 C C . ASN A 1 86 ? -1.439 -12.366 17.567 1.00 93.00 86 ASN A C 1
ATOM 681 O O . ASN A 1 86 ? -2.404 -12.962 18.039 1.00 93.00 86 ASN A O 1
ATOM 685 N N . LEU A 1 87 ? -1.552 -11.583 16.487 1.00 94.19 87 LEU A N 1
ATOM 686 C CA . LEU A 1 87 ? -2.790 -11.422 15.712 1.00 94.19 87 LEU A CA 1
ATOM 687 C C . LEU A 1 87 ? -2.908 -12.415 14.543 1.00 94.19 87 LEU A C 1
ATOM 689 O O . LEU A 1 87 ? -3.991 -12.532 13.970 1.00 94.19 87 LEU A O 1
ATOM 693 N N . LEU A 1 88 ? -1.849 -13.170 14.212 1.00 94.69 88 LEU A N 1
ATOM 694 C CA . LEU A 1 88 ? -1.891 -14.192 13.153 1.00 94.69 88 LEU A CA 1
ATOM 695 C C . LEU A 1 88 ? -3.031 -15.216 13.322 1.00 94.69 88 LEU A C 1
ATOM 697 O O .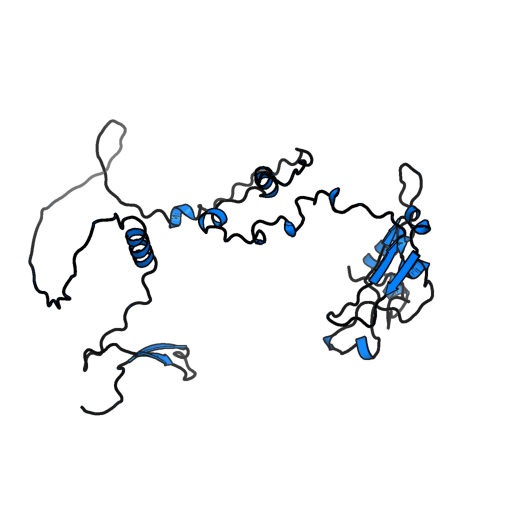 LEU A 1 88 ? -3.694 -15.490 12.326 1.00 94.69 88 LEU A O 1
ATOM 701 N N . PRO A 1 89 ? -3.357 -15.733 14.529 1.00 95.44 89 PRO A N 1
ATOM 702 C CA . PRO A 1 89 ? -4.473 -16.673 14.705 1.00 95.44 89 PRO A CA 1
ATOM 703 C C . PRO A 1 89 ? -5.865 -16.088 14.406 1.00 95.44 89 PRO A C 1
ATOM 705 O O . PRO A 1 89 ? -6.842 -16.836 14.357 1.00 95.44 89 PRO A O 1
ATOM 708 N N . LEU A 1 90 ? -5.972 -14.764 14.242 1.00 96.88 90 LEU A N 1
ATOM 709 C CA . LEU A 1 90 ? -7.198 -14.072 13.841 1.00 96.88 90 LEU A CA 1
ATOM 710 C C . LEU A 1 90 ? -7.184 -13.661 12.362 1.00 96.88 90 LEU A C 1
ATOM 712 O O . LEU A 1 90 ? -8.233 -13.294 11.841 1.00 96.88 90 LEU A O 1
ATOM 716 N N . LEU A 1 91 ? -6.035 -13.695 11.683 1.00 97.56 91 LEU A N 1
ATOM 717 C CA . LEU A 1 91 ? -5.901 -13.283 10.288 1.00 97.56 91 LEU A CA 1
ATOM 718 C C . LEU A 1 91 ? -6.465 -14.371 9.360 1.00 97.56 91 LEU A C 1
ATOM 720 O O . LEU A 1 91 ? -5.885 -15.440 9.206 1.00 97.56 91 LEU A O 1
ATOM 724 N N . MET A 1 92 ? -7.606 -14.087 8.732 1.00 97.56 92 MET A N 1
ATOM 725 C CA . MET A 1 92 ? -8.330 -15.025 7.866 1.00 97.56 92 MET A CA 1
ATOM 726 C C . MET A 1 92 ? -7.876 -14.962 6.402 1.00 97.56 92 MET A C 1
ATOM 728 O O . MET A 1 92 ? -7.899 -15.982 5.723 1.00 97.56 92 MET A O 1
ATOM 732 N N . ASN A 1 93 ? -7.524 -13.769 5.906 1.00 97.62 93 ASN A N 1
ATOM 733 C CA . ASN A 1 93 ? -7.028 -13.542 4.543 1.00 97.62 93 ASN A CA 1
ATOM 734 C C . ASN A 1 93 ? -6.308 -12.179 4.431 1.00 97.62 93 ASN A C 1
ATOM 736 O O . ASN A 1 93 ? -6.584 -11.276 5.229 1.00 97.62 93 ASN A O 1
ATOM 740 N N . CYS A 1 94 ? -5.446 -12.000 3.426 1.00 98.31 94 CYS A N 1
ATOM 741 C CA . CYS A 1 94 ? -4.888 -10.710 3.013 1.00 98.31 94 CYS A CA 1
ATOM 742 C C . CYS A 1 94 ? -4.649 -10.677 1.493 1.00 98.31 94 CYS A C 1
ATOM 744 O O . CYS A 1 94 ? -3.774 -11.379 0.989 1.00 98.31 94 CYS A O 1
ATOM 746 N N . ASP A 1 95 ? -5.402 -9.835 0.779 1.00 98.31 95 ASP A N 1
ATOM 747 C CA . ASP A 1 95 ? -5.410 -9.764 -0.689 1.00 98.31 95 ASP A CA 1
ATOM 748 C C . ASP A 1 95 ? -5.158 -8.350 -1.224 1.00 98.31 95 ASP A C 1
ATOM 750 O O . ASP A 1 95 ? -5.536 -7.346 -0.609 1.00 98.31 95 ASP A O 1
ATOM 754 N N . ILE A 1 96 ? -4.564 -8.290 -2.417 1.00 98.56 96 ILE A N 1
ATOM 755 C CA . ILE A 1 96 ? -4.338 -7.072 -3.203 1.00 98.56 96 ILE A CA 1
ATOM 756 C C . ILE A 1 96 ? -5.446 -6.965 -4.253 1.00 98.56 96 ILE A C 1
ATOM 758 O O . ILE A 1 96 ? -5.626 -7.878 -5.057 1.00 98.56 96 ILE A O 1
ATOM 762 N N . LEU A 1 97 ? -6.169 -5.846 -4.274 1.00 97.94 97 LEU A N 1
ATOM 763 C CA . LEU A 1 97 ? -7.292 -5.620 -5.186 1.00 97.94 97 LEU A CA 1
ATOM 764 C C . LEU A 1 97 ? -6.830 -4.902 -6.463 1.00 97.94 97 LEU A C 1
ATOM 766 O O . LEU A 1 97 ? -7.202 -3.753 -6.713 1.00 97.94 97 LEU A O 1
ATOM 770 N N . SER A 1 98 ? -6.013 -5.589 -7.269 1.00 96.94 98 SER A N 1
ATOM 771 C CA . SER A 1 98 ? -5.390 -5.083 -8.509 1.00 96.94 98 SER A CA 1
ATOM 772 C C . SER A 1 98 ? -6.360 -4.447 -9.505 1.00 96.94 98 SER A C 1
ATOM 774 O O . SER A 1 98 ? -5.957 -3.575 -10.275 1.00 96.94 98 SER A O 1
ATOM 776 N N . ASP A 1 99 ? -7.628 -4.844 -9.460 1.00 96.00 99 ASP A N 1
ATOM 777 C CA . ASP A 1 99 ? -8.648 -4.506 -10.455 1.00 96.00 99 ASP A CA 1
ATOM 778 C C . ASP A 1 99 ? -9.431 -3.228 -10.085 1.00 96.00 99 ASP A C 1
ATOM 780 O O . ASP A 1 99 ? -10.290 -2.770 -10.836 1.00 96.00 99 ASP A O 1
ATOM 784 N N . TYR A 1 100 ? -9.147 -2.632 -8.919 1.00 96.62 100 TYR A N 1
ATOM 785 C CA . TYR A 1 100 ? -9.789 -1.401 -8.452 1.00 96.62 100 TYR A CA 1
ATOM 786 C C . TYR A 1 100 ? -9.026 -0.162 -8.942 1.00 96.62 100 TYR A C 1
ATOM 788 O O . TYR A 1 100 ? -7.964 0.190 -8.419 1.00 96.62 100 TYR A O 1
ATOM 796 N N . ASP A 1 101 ? -9.581 0.503 -9.954 1.00 93.88 101 ASP A N 1
ATOM 797 C CA . ASP A 1 101 ? -9.086 1.770 -10.501 1.00 93.88 101 ASP A CA 1
ATOM 798 C C . ASP A 1 101 ? -9.522 3.013 -9.700 1.00 93.88 101 ASP A C 1
ATOM 800 O O . ASP A 1 101 ? -10.421 2.970 -8.860 1.00 93.88 101 ASP A O 1
ATOM 804 N N . GLY A 1 102 ? -8.868 4.147 -9.980 1.00 94.75 102 GLY A N 1
ATOM 805 C CA . GLY A 1 102 ? -9.161 5.463 -9.386 1.00 94.75 102 GLY A CA 1
ATOM 806 C C . GLY A 1 102 ? -7.940 6.175 -8.790 1.00 94.75 102 GLY A C 1
ATOM 807 O O . GLY A 1 102 ? -7.965 7.391 -8.615 1.00 94.75 102 GLY A O 1
ATOM 808 N N . SER A 1 103 ? -6.858 5.438 -8.536 1.00 96.44 103 SER A N 1
ATOM 809 C CA . SER A 1 103 ? -5.540 5.941 -8.137 1.00 96.44 103 SER A CA 1
ATOM 810 C C . SER A 1 103 ? -4.447 5.166 -8.883 1.00 96.44 103 SER A C 1
ATOM 812 O O . SER A 1 103 ? -4.679 4.091 -9.435 1.00 96.44 103 SER A O 1
ATOM 814 N N . ASP A 1 104 ? -3.255 5.751 -8.903 1.00 96.81 104 ASP A N 1
ATOM 815 C CA . ASP A 1 104 ? -1.964 5.116 -9.171 1.00 96.81 104 ASP A CA 1
ATOM 816 C C . ASP A 1 104 ? -1.610 3.980 -8.189 1.00 96.81 104 ASP A C 1
ATOM 818 O O . ASP A 1 104 ? -0.752 3.155 -8.506 1.00 96.81 104 ASP A O 1
ATOM 822 N N . HIS A 1 105 ? -2.297 3.897 -7.045 1.00 98.19 105 HIS A N 1
ATOM 823 C CA . HIS A 1 105 ? -2.299 2.754 -6.135 1.00 98.19 105 HIS A CA 1
ATOM 824 C C . HIS A 1 105 ? -3.622 1.966 -6.194 1.00 98.19 105 HIS A C 1
ATOM 826 O O . HIS A 1 105 ? -4.686 2.536 -6.448 1.00 98.19 105 HIS A O 1
ATOM 832 N N . CYS A 1 106 ? -3.582 0.668 -5.878 1.00 98.12 106 CYS A N 1
ATOM 833 C CA . CYS A 1 106 ? -4.768 -0.149 -5.602 1.00 98.12 106 CYS A CA 1
ATOM 834 C C . CYS A 1 106 ? -4.896 -0.498 -4.103 1.00 98.12 106 CYS A C 1
ATOM 836 O O . CYS A 1 106 ? -3.896 -0.506 -3.381 1.00 98.12 106 CYS A O 1
ATOM 838 N N . PRO A 1 107 ? -6.102 -0.835 -3.607 1.00 98.31 107 PRO A N 1
ATOM 839 C CA . PRO A 1 107 ? -6.286 -1.240 -2.217 1.00 98.31 107 PRO A CA 1
ATOM 840 C C . PRO A 1 107 ? -5.575 -2.557 -1.874 1.00 98.31 107 PRO A C 1
ATOM 842 O O . PRO A 1 107 ? -5.545 -3.497 -2.672 1.00 98.31 107 PRO A O 1
ATOM 845 N N . VAL A 1 108 ? -5.102 -2.650 -0.632 1.00 98.19 108 VAL A N 1
ATOM 846 C CA . VAL A 1 108 ? -4.721 -3.905 0.032 1.00 98.19 108 VAL A CA 1
ATOM 847 C C . VAL A 1 108 ? -5.706 -4.147 1.170 1.00 98.19 108 VAL A C 1
ATOM 849 O O . VAL A 1 108 ? -6.088 -3.216 1.879 1.00 98.19 108 VAL A O 1
ATOM 852 N N . THR A 1 109 ? -6.133 -5.391 1.340 1.00 98.00 109 THR A N 1
ATOM 853 C CA . THR A 1 109 ? -7.135 -5.799 2.330 1.00 98.00 109 THR A CA 1
ATOM 854 C C . THR A 1 109 ? -6.547 -6.788 3.324 1.00 98.00 109 THR A C 1
ATOM 856 O O . THR A 1 109 ? -5.653 -7.556 2.985 1.00 98.00 109 THR A O 1
ATOM 859 N N . ALA A 1 110 ? -7.076 -6.813 4.544 1.00 97.62 110 ALA A N 1
ATOM 860 C CA . ALA A 1 110 ? -6.868 -7.908 5.484 1.00 97.62 110 ALA A CA 1
ATOM 861 C C . ALA A 1 110 ? -8.177 -8.184 6.222 1.00 97.62 110 ALA A C 1
ATOM 863 O O . ALA A 1 110 ? -8.853 -7.255 6.668 1.00 97.62 110 ALA A O 1
ATOM 864 N N . VAL A 1 111 ? -8.535 -9.458 6.347 1.00 97.44 111 VAL A N 1
ATOM 865 C CA . VAL A 1 111 ? -9.745 -9.903 7.041 1.00 97.44 111 VAL A CA 1
ATOM 866 C C . VAL A 1 111 ? -9.322 -10.501 8.373 1.00 97.44 111 VAL A C 1
ATOM 868 O O . VAL A 1 111 ? -8.604 -11.499 8.390 1.00 97.44 111 VAL A O 1
ATOM 871 N N . LEU A 1 112 ? -9.767 -9.912 9.484 1.00 96.25 112 LEU A N 1
ATOM 872 C CA . LEU A 1 112 ? -9.542 -10.455 10.822 1.00 96.25 112 LEU A CA 1
ATOM 873 C C . LEU A 1 112 ? -10.846 -10.986 11.425 1.00 96.25 112 LEU A C 1
ATOM 875 O O . LEU A 1 112 ? -11.904 -10.364 11.315 1.00 96.25 112 LEU A O 1
ATOM 879 N N . LYS A 1 113 ? -10.755 -12.134 12.094 1.00 96.00 113 LYS A N 1
ATOM 880 C CA . LYS A 1 113 ? -11.831 -12.751 12.866 1.00 96.00 113 LYS A CA 1
ATOM 881 C C . LYS A 1 113 ? -11.993 -12.019 14.202 1.00 96.00 113 LYS A C 1
ATOM 883 O O . LYS A 1 113 ? -11.434 -12.428 15.216 1.00 96.00 113 LYS A O 1
ATOM 888 N N . CYS A 1 114 ? -12.770 -10.944 14.184 1.00 89.94 114 CYS A N 1
ATOM 889 C CA . CYS A 1 114 ? -13.117 -10.156 15.366 1.00 89.94 114 CYS A CA 1
ATOM 890 C C . CYS A 1 114 ? -14.585 -10.365 15.766 1.00 89.94 114 CYS A C 1
ATOM 892 O O . CYS A 1 114 ? -15.439 -10.632 14.921 1.00 89.94 114 CYS A O 1
ATOM 894 N N . GLU A 1 115 ? -14.890 -10.198 17.053 1.00 88.50 115 GLU A N 1
ATOM 895 C CA . GLU A 1 115 ? -16.274 -10.107 17.529 1.00 88.50 115 GLU A CA 1
ATOM 896 C C . GLU A 1 115 ? -16.871 -8.733 17.183 1.00 88.50 115 GLU A C 1
ATOM 898 O O . GLU A 1 115 ? -16.178 -7.713 17.202 1.00 88.50 115 GLU A O 1
ATOM 903 N N . SER A 1 116 ? -18.163 -8.696 16.847 1.00 82.69 116 SER A N 1
ATOM 904 C CA . SER A 1 116 ? -18.839 -7.456 16.452 1.00 82.69 116 SER A CA 1
ATOM 905 C C . SER A 1 116 ? -19.278 -6.646 17.673 1.00 82.69 116 SER A C 1
ATOM 907 O O . SER A 1 116 ? -20.094 -7.104 18.475 1.00 82.69 116 SER A O 1
ATOM 909 N N . VAL A 1 117 ? -18.764 -5.421 17.801 1.00 85.38 117 VAL A N 1
ATOM 910 C CA . VAL A 1 117 ? -19.164 -4.476 18.852 1.00 85.38 117 VAL A CA 1
ATOM 911 C C . VAL A 1 117 ? -20.378 -3.673 18.383 1.00 85.38 117 VAL A C 1
ATOM 913 O O . VAL A 1 117 ? -20.354 -3.041 17.331 1.00 85.38 117 VAL A O 1
ATOM 916 N N . SER A 1 118 ? -21.447 -3.666 19.184 1.00 84.69 118 SER A N 1
ATOM 917 C CA . SER A 1 118 ? -22.687 -2.947 18.868 1.00 84.69 118 SER A CA 1
ATOM 918 C C . SER A 1 118 ? -22.449 -1.438 18.754 1.00 84.69 118 SER A C 1
ATOM 920 O O . SER A 1 118 ? -22.080 -0.801 19.742 1.00 84.69 118 SER A O 1
ATOM 922 N N . GLU A 1 119 ? -22.731 -0.845 17.589 1.00 79.31 119 GLU A N 1
ATOM 923 C CA . GLU A 1 119 ? -22.558 0.594 17.308 1.00 79.31 119 GLU A CA 1
ATOM 924 C C . GLU A 1 119 ? -23.164 1.506 18.387 1.00 79.31 119 GLU A C 1
ATOM 926 O O . GLU A 1 119 ? -22.587 2.530 18.740 1.00 79.31 119 GLU A O 1
ATOM 931 N N . LYS A 1 120 ? -24.300 1.100 18.974 1.00 79.12 120 LYS A N 1
ATOM 932 C CA . LYS A 1 120 ? -25.005 1.835 20.042 1.00 79.12 120 LYS A CA 1
ATOM 933 C C . LYS A 1 120 ? -24.194 1.978 21.339 1.00 79.12 120 LYS A C 1
ATOM 935 O O . LYS A 1 120 ? -24.566 2.778 22.192 1.00 79.12 120 LYS A O 1
ATOM 940 N N . SER A 1 121 ? -23.123 1.201 21.499 1.00 79.38 121 SER A N 1
ATOM 941 C CA . SER A 1 121 ? -22.195 1.264 22.636 1.00 79.38 121 SER A CA 1
ATOM 942 C C . SER A 1 121 ? -20.909 2.049 22.338 1.00 79.38 121 SER A C 1
ATOM 944 O O . SER A 1 121 ? -20.175 2.388 23.265 1.00 79.38 121 SER A O 1
ATOM 946 N N . VAL A 1 122 ? -20.640 2.378 21.068 1.00 85.31 122 VAL A N 1
ATOM 947 C CA . VAL A 1 122 ? -19.387 3.010 20.637 1.00 85.31 122 VAL A CA 1
ATOM 948 C C . VAL A 1 122 ? -19.490 4.533 20.731 1.00 85.31 122 VAL A C 1
ATOM 950 O O . VAL A 1 122 ? -20.124 5.191 19.905 1.00 85.31 122 VAL A O 1
ATOM 953 N N . GLN A 1 123 ? -18.810 5.119 21.718 1.00 87.81 123 GLN A N 1
ATOM 954 C CA . GLN A 1 123 ? -18.537 6.558 21.729 1.00 87.81 123 GLN A CA 1
ATOM 955 C C . GLN A 1 123 ? -17.442 6.876 20.702 1.00 87.81 123 GLN A C 1
ATOM 957 O O . GLN A 1 123 ? -16.385 6.246 20.698 1.00 87.81 123 GLN A O 1
ATOM 962 N N . LEU A 1 124 ? -17.684 7.856 19.826 1.00 89.38 124 LEU A N 1
ATOM 963 C CA . LEU A 1 124 ? -16.680 8.280 18.849 1.00 89.38 124 LEU A CA 1
ATOM 964 C C . LEU A 1 124 ? -15.546 9.073 19.522 1.00 89.38 124 LEU A C 1
ATOM 966 O O . LEU A 1 124 ? -15.824 9.917 20.378 1.00 89.38 124 LEU A O 1
ATOM 970 N N . PRO A 1 125 ? -14.282 8.883 19.100 1.00 89.88 125 PRO A N 1
ATOM 971 C CA . PRO A 1 125 ? -13.180 9.721 19.553 1.00 89.88 125 PRO A CA 1
ATOM 972 C C . PRO A 1 125 ? -13.340 11.149 19.013 1.00 89.88 125 PRO A C 1
ATOM 974 O O . PRO A 1 125 ? -13.763 11.345 17.873 1.00 89.88 125 PRO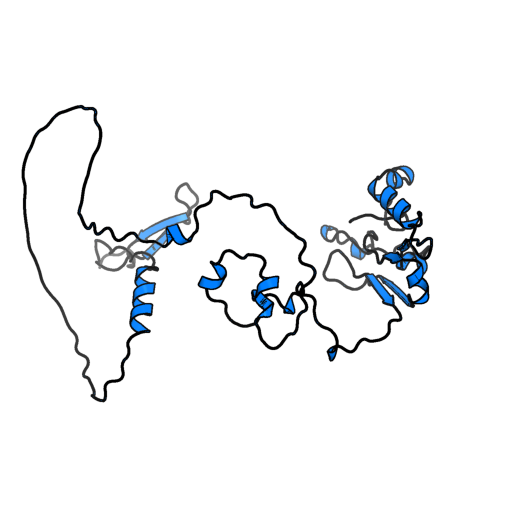 A O 1
ATOM 977 N N . SER A 1 126 ? -12.939 12.150 19.800 1.00 86.44 126 SER A N 1
ATOM 978 C CA . SER A 1 126 ? -13.109 13.582 19.483 1.00 86.44 126 SER A CA 1
ATOM 979 C C . SER A 1 126 ? -12.441 14.042 18.179 1.00 86.44 126 SER A C 1
ATOM 981 O O . SER A 1 126 ? -12.857 15.041 17.601 1.00 86.44 126 SER A O 1
ATOM 983 N N . ILE A 1 127 ? -11.440 13.305 17.685 1.00 89.69 127 ILE A N 1
ATOM 984 C CA . ILE A 1 127 ? -10.776 13.560 16.396 1.00 89.69 127 ILE A CA 1
ATOM 985 C C . ILE A 1 127 ? -11.637 13.177 15.176 1.00 89.69 127 ILE A C 1
ATOM 987 O O . ILE A 1 127 ? -11.336 13.605 14.061 1.00 89.69 127 ILE A O 1
ATOM 991 N N . CYS A 1 128 ? -12.701 12.386 15.358 1.00 90.12 128 CYS A N 1
ATOM 992 C CA . CYS A 1 128 ? -13.556 11.920 14.268 1.00 90.12 128 CYS A CA 1
ATOM 993 C C . CYS A 1 128 ? -14.162 13.096 13.487 1.00 90.12 128 CYS A C 1
ATOM 995 O O . CYS A 1 128 ? -14.807 13.971 14.064 1.00 90.12 128 CYS A O 1
ATOM 997 N N . THR A 1 129 ? -14.023 13.078 12.159 1.00 89.19 129 THR A N 1
ATOM 998 C CA . THR A 1 129 ? -14.532 14.127 11.256 1.00 89.19 129 THR A CA 1
ATOM 999 C C . THR A 1 129 ? -16.040 14.354 11.376 1.00 89.19 129 THR A C 1
ATOM 1001 O O . THR A 1 129 ? -16.500 15.474 11.178 1.00 89.19 129 THR A O 1
ATOM 1004 N N . ARG A 1 130 ? -16.819 13.348 11.805 1.00 85.88 130 ARG A N 1
ATOM 1005 C CA . ARG A 1 130 ? -18.261 13.488 12.104 1.00 85.88 130 ARG A CA 1
ATOM 1006 C C . ARG A 1 130 ? -18.566 14.483 13.239 1.00 85.88 130 ARG A C 1
ATOM 1008 O O . ARG A 1 130 ? -19.720 14.857 13.412 1.00 85.88 130 ARG A O 1
ATOM 1015 N N . LEU A 1 131 ? -17.563 14.873 14.029 1.00 87.12 131 LEU A N 1
ATOM 1016 C CA . LEU A 1 131 ? -17.676 15.804 15.158 1.00 87.12 131 LEU A CA 1
ATOM 1017 C C . LEU A 1 131 ? -17.076 17.193 14.858 1.00 87.12 131 LEU A C 1
ATOM 1019 O O . LEU A 1 131 ? -17.051 18.048 15.742 1.00 87.12 131 LEU A O 1
ATOM 1023 N N . TRP A 1 132 ? -16.564 17.429 13.644 1.00 85.94 132 TRP A N 1
ATOM 1024 C CA . TRP A 1 132 ? -15.929 18.701 13.284 1.00 85.94 132 TRP A CA 1
ATOM 1025 C C . TRP A 1 132 ? -16.981 19.813 13.063 1.00 85.94 132 TRP A C 1
ATOM 1027 O O . TRP A 1 132 ? -17.937 19.588 12.312 1.00 85.94 132 TRP A O 1
ATOM 1037 N N . PRO A 1 133 ? -16.825 21.017 13.660 1.00 82.62 133 PRO A N 1
ATOM 1038 C CA . PRO A 1 133 ? -17.799 22.118 13.578 1.00 82.62 133 PRO A CA 1
ATOM 1039 C C . PRO A 1 133 ? -18.214 22.550 12.165 1.00 82.62 133 PRO A C 1
ATOM 1041 O O . PRO A 1 133 ? -19.317 23.075 11.984 1.00 82.62 133 PRO A O 1
ATOM 1044 N N . GLU A 1 134 ? -17.339 22.340 11.184 1.00 83.62 134 GLU A N 1
ATOM 1045 C CA . GLU A 1 134 ? -17.522 22.609 9.757 1.00 83.62 134 GLU A CA 1
ATOM 1046 C C . GLU A 1 134 ? -18.563 21.683 9.109 1.00 83.62 134 GLU A C 1
ATOM 1048 O O . GLU A 1 134 ? -19.242 22.083 8.165 1.00 83.62 134 GLU A O 1
ATOM 1053 N N . PHE A 1 135 ? -18.714 20.459 9.627 1.00 82.00 135 PHE A N 1
ATOM 1054 C CA . PHE A 1 135 ? -19.608 19.429 9.088 1.00 82.00 135 PHE A CA 1
ATOM 1055 C C . PHE A 1 135 ? -20.893 19.243 9.912 1.00 82.00 135 PHE A C 1
ATOM 1057 O O . PHE A 1 135 ? -21.761 18.460 9.532 1.00 82.00 135 PHE A O 1
ATOM 1064 N N . CYS A 1 136 ? -21.088 20.024 10.981 1.00 74.56 136 CYS A N 1
ATOM 1065 C CA . CYS A 1 136 ? -22.284 20.004 11.837 1.00 74.56 136 CYS A CA 1
ATOM 1066 C C . CYS A 1 136 ? -23.589 20.502 11.167 1.00 74.56 136 CYS A C 1
ATOM 1068 O O . CYS A 1 136 ? -24.565 20.772 11.867 1.00 74.56 136 CYS A O 1
ATOM 1070 N N . GLY A 1 137 ? -23.623 20.699 9.843 1.00 70.69 137 GLY A N 1
ATOM 1071 C CA . GLY A 1 137 ? -24.805 21.088 9.049 1.00 70.69 137 GLY A CA 1
ATOM 1072 C C . GLY A 1 137 ? -25.365 22.500 9.292 1.00 70.69 137 GLY A C 1
ATOM 1073 O O . GLY A 1 137 ? -26.076 23.041 8.448 1.00 70.69 137 GLY A O 1
ATOM 1074 N N . ARG A 1 138 ? -25.036 23.132 10.422 1.00 72.31 138 ARG A N 1
ATOM 1075 C CA . ARG A 1 138 ? -25.453 24.488 10.789 1.00 72.31 138 ARG A CA 1
ATOM 1076 C C . ARG A 1 138 ? -24.447 25.513 10.272 1.00 72.31 138 ARG A C 1
ATOM 1078 O O . ARG A 1 138 ? -23.274 25.461 10.629 1.00 72.31 138 ARG A O 1
ATOM 1085 N N . GLN A 1 139 ? -24.920 26.493 9.499 1.00 70.25 139 GLN A N 1
ATOM 1086 C CA . GLN A 1 139 ? -24.093 27.615 9.054 1.00 70.25 139 GLN A CA 1
ATOM 1087 C C . GLN A 1 139 ? -23.520 28.374 10.263 1.00 70.25 139 GLN A C 1
ATOM 1089 O O . GLN A 1 139 ? -24.251 29.017 11.020 1.00 70.25 139 GLN A O 1
ATOM 1094 N N . GLN A 1 140 ? -22.201 28.292 10.430 1.00 69.31 140 GLN A N 1
ATOM 1095 C CA . GLN A 1 140 ? -21.465 29.008 11.467 1.00 69.31 140 GLN A CA 1
ATOM 1096 C C . GLN A 1 140 ? -21.440 30.512 11.156 1.00 69.31 140 GLN A C 1
ATOM 1098 O O . GLN A 1 140 ? -21.349 30.922 9.996 1.00 69.31 140 GLN A O 1
ATOM 1103 N N . THR A 1 141 ? -21.511 31.363 12.182 1.00 76.19 141 THR A N 1
ATOM 1104 C CA . THR A 1 141 ? -21.445 32.819 11.976 1.00 76.19 141 THR A CA 1
ATOM 1105 C C . THR A 1 141 ? -20.007 33.256 11.697 1.00 76.19 141 THR A C 1
ATOM 1107 O O . THR A 1 141 ? -19.062 32.698 12.258 1.00 76.19 141 THR A O 1
ATOM 1110 N N . ILE A 1 142 ? -19.818 34.318 10.904 1.00 70.12 142 ILE A N 1
ATOM 1111 C CA . ILE A 1 142 ? -18.484 34.900 10.638 1.00 70.12 142 ILE A CA 1
ATOM 1112 C C . ILE A 1 142 ? -17.770 35.274 11.956 1.00 70.12 142 ILE A C 1
ATOM 1114 O O . ILE A 1 142 ? -16.553 35.150 12.071 1.00 70.12 142 ILE A O 1
ATOM 1118 N N . GLN A 1 143 ? -18.526 35.646 12.994 1.00 69.06 143 GLN A N 1
ATOM 1119 C CA . GLN A 1 143 ? -17.994 35.925 14.328 1.00 69.06 143 GLN A CA 1
ATOM 1120 C C . GLN A 1 143 ? -17.346 34.702 15.002 1.00 69.06 143 GLN A C 1
ATOM 1122 O O . GLN A 1 143 ? -16.385 34.891 15.744 1.00 69.06 143 GLN A O 1
ATOM 1127 N N . SER A 1 144 ? -17.831 33.478 14.761 1.00 65.69 144 SER A N 1
ATOM 1128 C CA . SER A 1 144 ? -17.215 32.255 15.305 1.00 65.69 144 SER A CA 1
ATOM 1129 C C . SER A 1 144 ? -15.892 31.914 14.605 1.00 65.69 144 SER A C 1
ATOM 1131 O O . SER A 1 144 ? -14.898 31.682 15.289 1.00 65.69 144 SER A O 1
ATOM 1133 N N . PHE A 1 145 ? -15.825 32.043 13.273 1.00 62.59 145 PHE A N 1
ATOM 1134 C CA . PHE A 1 145 ? -14.578 31.923 12.498 1.00 62.59 145 PHE A CA 1
ATOM 1135 C C . PHE A 1 145 ? -13.498 32.945 12.900 1.00 62.59 145 PHE A C 1
ATOM 1137 O O . PHE A 1 145 ? -12.308 32.671 12.769 1.00 62.59 145 PHE A O 1
ATOM 1144 N N . LEU A 1 146 ? -13.891 34.127 13.388 1.00 69.88 146 LEU A N 1
ATOM 1145 C CA . LEU A 1 146 ? -12.967 35.188 13.813 1.00 69.88 146 LEU A CA 1
ATOM 1146 C C . LEU A 1 146 ? -12.536 35.097 15.291 1.00 69.88 146 LEU A C 1
ATOM 1148 O O . LEU A 1 146 ? -11.822 35.983 15.778 1.00 69.88 146 LEU A O 1
ATOM 1152 N N . GLN A 1 147 ? -12.931 34.050 16.022 1.00 64.56 147 GLN A N 1
ATOM 1153 C CA . GLN A 1 147 ? -12.359 33.768 17.340 1.00 64.56 147 GLN A CA 1
ATOM 1154 C C . GLN A 1 147 ? -11.005 33.063 17.198 1.00 64.56 147 GLN A C 1
ATOM 1156 O O . GLN A 1 147 ? -10.804 32.230 16.319 1.00 64.56 147 GLN A O 1
ATOM 1161 N N . LYS A 1 148 ? -10.050 33.376 18.085 1.00 52.53 148 LYS A N 1
ATOM 1162 C CA . LYS A 1 148 ? -8.795 32.616 18.156 1.00 52.53 148 LYS A CA 1
ATOM 1163 C C . LYS A 1 148 ? -9.096 31.241 18.746 1.00 52.53 148 LYS A C 1
ATOM 1165 O O . LYS A 1 148 ? -9.213 31.124 19.963 1.00 52.53 148 LYS A O 1
ATOM 1170 N N . VAL A 1 149 ? -9.199 30.233 17.883 1.00 53.06 149 VAL A N 1
ATOM 1171 C CA . VAL A 1 149 ? -9.389 28.831 18.269 1.00 53.06 149 VAL A CA 1
ATOM 1172 C C . VAL A 1 149 ? -8.238 28.385 19.176 1.00 53.06 149 VAL A C 1
ATOM 1174 O O . VAL A 1 149 ? -7.125 28.125 18.725 1.00 53.06 149 VAL A O 1
ATOM 1177 N N . GLN A 1 150 ? -8.519 28.304 20.474 1.00 50.50 150 GLN A N 1
ATOM 1178 C CA . GLN A 1 150 ? -7.863 27.345 21.357 1.00 50.50 150 GLN A CA 1
ATOM 1179 C C . GLN A 1 150 ? -8.584 26.009 21.150 1.00 50.50 150 GLN A C 1
ATOM 1181 O O . GLN A 1 150 ? -9.812 26.012 21.094 1.00 50.50 150 GLN A O 1
ATOM 1186 N N . ASN A 1 151 ? -7.819 24.925 20.970 1.00 44.06 151 ASN A N 1
ATOM 1187 C CA . ASN A 1 151 ? -8.258 23.594 20.521 1.00 44.06 151 ASN A CA 1
ATOM 1188 C C . ASN A 1 151 ? -9.741 23.277 20.797 1.00 44.06 151 ASN A C 1
ATOM 1190 O O . ASN A 1 151 ? -10.137 22.967 21.918 1.00 44.06 151 ASN A O 1
ATOM 1194 N N . THR A 1 152 ? -10.562 23.316 19.746 1.00 50.16 152 THR A N 1
ATOM 1195 C CA . THR A 1 152 ? -12.030 23.223 19.828 1.00 50.16 152 THR A CA 1
ATOM 1196 C C . THR A 1 152 ? -12.558 21.892 20.366 1.00 50.16 152 THR A C 1
ATOM 1198 O O . THR A 1 152 ? -13.715 21.838 20.774 1.00 50.16 152 THR A O 1
ATOM 1201 N N . ALA A 1 153 ? -11.720 20.851 20.437 1.00 49.34 153 ALA A N 1
ATOM 1202 C CA . ALA A 1 153 ? -12.050 19.566 21.055 1.00 49.34 153 ALA A CA 1
ATOM 1203 C C . ALA A 1 153 ? -12.587 19.714 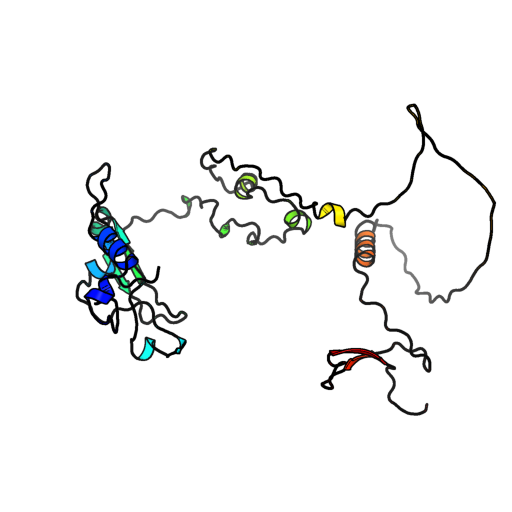22.493 1.00 49.34 153 ALA A C 1
ATOM 1205 O O . ALA A 1 153 ? -13.529 19.015 22.863 1.00 49.34 153 ALA A O 1
ATOM 1206 N N . ASP A 1 154 ? -12.051 20.660 23.272 1.00 46.72 154 ASP A N 1
ATOM 1207 C CA . ASP A 1 154 ? -12.452 20.861 24.670 1.00 46.72 154 ASP A CA 1
ATOM 1208 C C . ASP A 1 154 ? -13.844 21.521 24.791 1.00 46.72 154 ASP A C 1
ATOM 1210 O O . ASP A 1 154 ? -14.589 21.256 25.736 1.00 46.72 154 ASP A O 1
ATOM 1214 N N . GLN A 1 155 ? -14.229 22.359 23.818 1.00 50.03 155 GLN A N 1
ATOM 1215 C CA . GLN A 1 155 ? -15.458 23.170 23.872 1.00 50.03 155 GLN A CA 1
ATOM 1216 C C . GLN A 1 155 ? -16.718 22.434 23.384 1.00 50.03 155 GLN A C 1
ATOM 1218 O O . GLN A 1 155 ? -17.832 22.850 23.702 1.00 50.03 155 GLN A O 1
ATOM 1223 N N . ILE A 1 156 ? -16.563 21.326 22.650 1.00 52.00 156 ILE A N 1
ATOM 1224 C CA . ILE A 1 156 ? -17.682 20.513 22.131 1.00 52.00 156 ILE A CA 1
ATOM 1225 C C . ILE A 1 156 ? -18.456 19.806 23.266 1.00 52.00 156 ILE A C 1
ATOM 1227 O O . ILE A 1 156 ? -19.629 19.473 23.105 1.00 52.00 156 ILE A O 1
ATOM 1231 N N . THR A 1 157 ? -17.844 19.667 24.446 1.00 47.62 157 THR A N 1
ATOM 1232 C CA . THR A 1 157 ? -18.400 19.020 25.652 1.00 47.62 157 THR A CA 1
ATOM 1233 C C . THR A 1 157 ? -19.726 19.599 26.171 1.00 47.62 157 THR A C 1
ATOM 1235 O O . THR A 1 157 ? -20.405 18.930 26.945 1.00 47.62 157 THR A O 1
ATOM 1238 N N . ASN A 1 158 ? -20.123 20.803 25.738 1.00 43.00 158 ASN A N 1
ATOM 1239 C CA . ASN A 1 158 ? -21.364 21.465 26.160 1.00 43.00 158 ASN A CA 1
ATOM 1240 C C . ASN A 1 158 ? -22.551 21.315 25.185 1.00 43.00 158 ASN A C 1
ATOM 1242 O O . ASN A 1 158 ? -23.620 21.860 25.459 1.00 43.00 158 ASN A O 1
ATOM 1246 N N . PHE A 1 159 ? -22.419 20.579 24.073 1.00 44.12 159 PHE A N 1
ATOM 1247 C CA . PHE A 1 159 ? -23.595 20.182 23.286 1.00 44.12 159 PHE A CA 1
ATOM 1248 C C . PHE A 1 159 ? -24.255 18.945 23.907 1.00 44.12 159 PHE A C 1
ATOM 1250 O O . PHE A 1 159 ? -23.775 17.816 23.786 1.00 44.12 159 PHE A O 1
ATOM 1257 N N . SER A 1 160 ? -25.366 19.187 24.602 1.00 46.81 160 SER A N 1
ATOM 1258 C CA . SER A 1 160 ? -26.119 18.205 25.380 1.00 46.81 160 SER A CA 1
ATOM 1259 C C . SER A 1 160 ? -26.825 17.167 24.501 1.00 46.81 160 SER A C 1
ATOM 1261 O O . SER A 1 160 ? -28.001 17.325 24.201 1.00 46.81 160 SER A O 1
ATOM 1263 N N . ASP A 1 161 ? -26.088 16.125 24.109 1.00 46.28 161 ASP A N 1
ATOM 1264 C CA . ASP A 1 161 ? -26.606 14.763 23.860 1.00 46.28 161 ASP A CA 1
ATOM 1265 C C . ASP A 1 161 ? -25.480 13.724 23.668 1.00 46.28 161 ASP A C 1
ATOM 1267 O O . ASP A 1 161 ? -25.692 12.528 23.874 1.00 46.28 161 ASP A O 1
ATOM 1271 N N . ILE A 1 162 ? -24.246 14.144 23.349 1.00 47.53 162 ILE A N 1
ATOM 1272 C CA . ILE A 1 162 ? -23.097 13.229 23.223 1.00 47.53 162 ILE A CA 1
ATOM 1273 C C . ILE A 1 162 ? -22.233 13.287 24.488 1.00 47.53 162 ILE A C 1
ATOM 1275 O O . ILE A 1 162 ? -21.443 14.209 24.684 1.00 47.53 162 ILE A O 1
ATOM 1279 N N . LYS A 1 163 ? -22.332 12.258 25.339 1.00 38.25 163 LYS A N 1
ATOM 1280 C CA . LYS A 1 163 ? -21.394 12.056 26.456 1.00 38.25 163 LYS A CA 1
ATOM 1281 C C . LYS A 1 163 ? -20.014 11.673 25.912 1.00 38.25 163 LYS A C 1
ATOM 1283 O O . LYS A 1 163 ? -19.819 10.534 25.501 1.00 38.25 163 LYS A O 1
ATOM 1288 N N . VAL A 1 164 ? -19.067 12.608 25.947 1.00 44.75 164 VAL A N 1
ATOM 1289 C CA . VAL A 1 164 ? -17.642 12.386 25.645 1.00 44.75 164 VAL A CA 1
ATOM 1290 C C . VAL A 1 164 ? -16.848 12.437 26.952 1.00 44.75 164 VAL A C 1
ATOM 1292 O O . VAL A 1 164 ? -17.001 13.388 27.718 1.00 44.75 164 VAL A O 1
ATOM 1295 N N . GLN A 1 165 ? -15.991 11.447 27.220 1.00 42.53 165 GLN A N 1
ATOM 1296 C CA . GLN A 1 165 ? -15.037 11.541 28.333 1.00 42.53 165 GLN A CA 1
ATOM 1297 C C . GLN A 1 165 ? -13.778 12.330 27.919 1.00 42.53 165 GLN A C 1
ATOM 1299 O O . GLN A 1 165 ? -13.224 12.062 26.850 1.00 42.53 165 GLN A O 1
ATOM 1304 N N . PRO A 1 166 ? -13.286 13.276 28.742 1.00 37.38 166 PRO A N 1
ATOM 1305 C CA . PRO A 1 166 ? -12.066 14.021 28.445 1.00 37.38 166 PRO A CA 1
ATOM 1306 C C . PRO A 1 166 ? -10.813 13.161 28.679 1.00 37.38 166 PRO A C 1
ATOM 1308 O O . PRO A 1 166 ? -10.588 12.645 29.775 1.00 37.38 166 PRO A O 1
ATOM 1311 N N . LEU A 1 167 ? -9.954 13.041 27.663 1.00 39.16 167 LEU A N 1
ATOM 1312 C CA . LEU A 1 167 ? -8.681 12.325 27.777 1.00 39.16 167 LEU A CA 1
ATOM 1313 C C . LEU A 1 167 ? -7.595 13.197 28.436 1.00 39.16 167 LEU A C 1
ATOM 1315 O O . LEU A 1 167 ? -7.078 14.121 27.821 1.00 39.16 167 LEU A O 1
ATOM 1319 N N . SER A 1 168 ? -7.202 12.819 29.657 1.00 40.59 168 SER A N 1
ATOM 1320 C CA . SER A 1 168 ? -5.908 13.098 30.313 1.00 40.59 168 SER A CA 1
ATOM 1321 C C . SER A 1 168 ? -5.336 14.529 30.220 1.00 40.59 168 SER A C 1
ATOM 1323 O O . SER A 1 168 ? -4.630 14.899 29.281 1.00 40.59 168 SER A O 1
ATOM 1325 N N . SER A 1 169 ? -5.513 15.307 31.292 1.00 40.88 169 SER A N 1
ATOM 1326 C CA . SER A 1 169 ? -5.037 16.694 31.448 1.00 40.88 169 SER A CA 1
ATOM 1327 C C . SER A 1 169 ? -3.504 16.857 31.567 1.00 40.88 169 SER A C 1
ATOM 1329 O O . SER A 1 169 ? -3.007 17.347 32.585 1.00 40.88 169 SER A O 1
ATOM 1331 N N . LYS A 1 170 ? -2.721 16.475 30.546 1.00 38.34 170 LYS A N 1
ATOM 1332 C CA . LYS A 1 170 ? -1.245 16.614 30.511 1.00 38.34 170 LYS A CA 1
ATOM 1333 C C . LYS A 1 170 ? -0.693 17.021 29.132 1.00 38.34 170 LYS A C 1
ATOM 1335 O O . LYS A 1 170 ? 0.016 16.260 28.488 1.00 38.34 170 LYS A O 1
ATOM 1340 N N . ASN A 1 171 ? -0.939 18.268 28.716 1.00 34.50 171 ASN A N 1
ATOM 1341 C CA . ASN A 1 171 ? -0.183 18.913 27.629 1.00 34.50 171 ASN A CA 1
ATOM 1342 C C . ASN A 1 171 ? -0.071 20.442 27.821 1.00 34.50 171 ASN A C 1
ATOM 1344 O O . ASN A 1 171 ? -0.878 21.219 27.316 1.00 34.50 171 ASN A O 1
ATOM 1348 N N . LYS A 1 172 ? 0.954 20.900 28.557 1.00 33.91 172 LYS A N 1
ATOM 1349 C CA . LYS A 1 172 ? 1.303 22.332 28.653 1.00 33.91 172 LYS A CA 1
ATOM 1350 C C . LYS A 1 172 ? 2.148 22.749 27.443 1.00 33.91 172 LYS A C 1
ATOM 1352 O O . LYS A 1 172 ? 3.372 22.657 27.493 1.00 33.91 172 LYS A O 1
ATOM 1357 N N . LEU A 1 173 ? 1.518 23.237 26.372 1.00 37.53 173 LEU A N 1
ATOM 1358 C CA . LEU A 1 173 ? 2.257 23.851 25.262 1.00 37.53 173 LEU A CA 1
ATOM 1359 C C . LEU A 1 173 ? 2.792 25.244 25.643 1.00 37.53 173 LEU A C 1
ATOM 1361 O O . LEU A 1 173 ? 2.135 26.026 26.333 1.00 37.53 173 LEU A O 1
ATOM 1365 N N . SER A 1 174 ? 3.999 25.555 25.166 1.00 39.34 174 SER A N 1
ATOM 1366 C CA . SER A 1 174 ? 4.690 26.821 25.434 1.00 39.34 174 SER A CA 1
ATOM 1367 C C . SER A 1 174 ? 4.053 28.000 24.687 1.00 39.34 174 SER A C 1
ATOM 1369 O O . SER A 1 174 ? 3.889 27.965 23.465 1.00 39.34 174 SER A O 1
ATOM 1371 N N . GLN A 1 175 ? 3.733 29.082 25.405 1.00 41.75 175 GLN A N 1
ATOM 1372 C CA . GLN A 1 175 ? 3.169 30.301 24.820 1.00 41.75 175 GLN A CA 1
ATOM 1373 C C . GLN A 1 175 ? 4.236 31.145 24.100 1.00 41.75 175 GLN A C 1
ATOM 1375 O O . GLN A 1 175 ? 4.745 32.132 24.639 1.00 41.75 175 GLN A O 1
ATOM 1380 N N . ARG A 1 176 ? 4.534 30.824 22.836 1.00 44.91 176 ARG A N 1
ATOM 1381 C CA . ARG A 1 176 ? 5.242 31.763 21.948 1.00 44.91 176 ARG A CA 1
ATOM 1382 C C . ARG A 1 176 ? 4.311 32.919 21.559 1.00 44.91 176 ARG A C 1
ATOM 1384 O O . ARG A 1 176 ? 3.360 32.741 20.801 1.00 44.91 176 ARG A O 1
ATOM 1391 N N . LYS A 1 177 ? 4.588 34.119 22.079 1.00 38.91 177 LYS A N 1
ATOM 1392 C CA . LYS A 1 177 ? 3.844 35.349 21.761 1.00 38.91 177 LYS A CA 1
ATOM 1393 C C . LYS A 1 177 ? 4.108 35.778 20.310 1.00 38.91 177 LYS A C 1
ATOM 1395 O O . LYS A 1 177 ? 5.153 36.350 20.020 1.00 38.91 177 LYS A O 1
ATOM 1400 N N . SER A 1 178 ? 3.154 35.541 19.408 1.00 51.09 178 SER A N 1
ATOM 1401 C CA . SER A 1 178 ? 3.155 36.188 18.087 1.00 51.09 178 SER A CA 1
ATOM 1402 C C . SER A 1 178 ? 2.870 37.686 18.236 1.00 51.09 178 SER A C 1
ATOM 1404 O O . SER A 1 178 ? 1.905 38.069 18.898 1.00 51.09 178 SER A O 1
ATOM 1406 N N . ALA A 1 179 ? 3.689 38.525 17.597 1.00 53.19 179 ALA A N 1
ATOM 1407 C CA . ALA A 1 179 ? 3.558 39.985 17.609 1.00 53.19 179 ALA A CA 1
ATOM 1408 C C . ALA A 1 179 ? 2.473 40.525 16.648 1.00 53.19 179 ALA A C 1
ATOM 1410 O O . ALA A 1 179 ? 2.282 41.737 16.538 1.00 53.19 179 ALA A O 1
ATOM 1411 N N . GLN A 1 180 ? 1.758 39.649 15.934 1.00 58.34 180 GLN A N 1
ATOM 1412 C CA . GLN A 1 180 ? 0.740 40.050 14.966 1.00 58.34 180 GLN A CA 1
ATOM 1413 C C . GLN A 1 180 ? -0.494 40.651 15.661 1.00 58.34 180 GLN A C 1
ATOM 1415 O O . GLN A 1 180 ? -1.160 39.998 16.473 1.00 58.34 180 GLN A O 1
ATOM 1420 N N . LYS A 1 181 ? -0.824 41.902 15.309 1.00 59.38 181 LYS A N 1
ATOM 1421 C CA . LYS A 1 181 ? -2.030 42.597 15.786 1.00 59.38 181 LYS A CA 1
ATOM 1422 C C . LYS A 1 181 ? -3.291 41.825 15.375 1.00 59.38 181 LYS A C 1
ATOM 1424 O O . LYS A 1 181 ? -3.372 41.276 14.280 1.00 59.38 181 LYS A O 1
ATOM 1429 N N . SER A 1 182 ? -4.273 41.774 16.275 1.00 65.94 182 SER A N 1
ATOM 1430 C CA . SER A 1 182 ? -5.549 41.086 16.042 1.00 65.94 182 SER A CA 1
ATOM 1431 C C . SER A 1 182 ? -6.330 41.734 14.897 1.00 65.94 182 SER A C 1
ATOM 1433 O O . SER A 1 182 ? -6.408 42.957 14.847 1.00 65.94 182 SER A O 1
ATOM 1435 N N . ILE A 1 183 ? -7.004 40.939 14.055 1.00 58.47 183 ILE A N 1
ATOM 1436 C CA . ILE A 1 183 ? -7.891 41.438 12.981 1.00 58.47 183 ILE A CA 1
ATOM 1437 C C . ILE A 1 183 ? -8.933 42.440 13.513 1.00 58.47 183 ILE A C 1
ATOM 1439 O O . ILE A 1 183 ? -9.295 43.378 12.808 1.00 58.47 183 ILE A O 1
ATOM 1443 N N . LYS A 1 184 ? -9.329 42.335 14.793 1.00 57.72 184 LYS A N 1
ATOM 1444 C CA . LYS A 1 184 ? -10.189 43.327 15.461 1.00 57.72 184 LYS A CA 1
ATOM 1445 C C . LYS A 1 184 ? -9.689 44.775 15.305 1.00 57.72 184 LYS A C 1
ATOM 1447 O O . LYS A 1 184 ? -10.520 45.657 15.131 1.00 57.72 184 LYS A O 1
ATOM 1452 N N . SER A 1 185 ? -8.374 45.033 15.285 1.00 61.91 185 SER A N 1
ATOM 1453 C CA . SER A 1 185 ? -7.836 46.397 15.130 1.00 61.91 185 SER A CA 1
ATOM 1454 C C . SER A 1 185 ? -7.971 46.982 13.720 1.00 61.91 185 SER A C 1
ATOM 1456 O O . SER A 1 185 ? -7.720 48.169 13.552 1.00 61.91 185 SER A O 1
ATOM 1458 N N . PHE A 1 186 ? -8.342 46.181 12.715 1.00 55.38 186 PHE A N 1
ATOM 1459 C CA . PHE A 1 186 ? -8.697 46.667 11.375 1.00 55.38 186 PHE A CA 1
ATOM 1460 C C . PHE A 1 186 ? -10.191 47.007 11.252 1.00 55.38 186 PHE A C 1
ATOM 1462 O O . PHE A 1 186 ? -10.577 47.723 10.336 1.00 55.38 186 PHE A O 1
ATOM 1469 N N . LEU A 1 187 ? -11.024 46.509 12.173 1.00 54.88 187 LEU A N 1
ATOM 1470 C CA . LEU A 1 187 ? -12.475 46.729 12.191 1.00 54.88 187 LEU A CA 1
ATOM 1471 C C . LEU A 1 187 ? -12.895 47.858 13.151 1.00 54.88 187 LEU A C 1
ATOM 1473 O O . LEU A 1 187 ? -14.040 48.297 13.126 1.00 54.88 187 LEU A O 1
ATOM 1477 N N . THR A 1 188 ? -11.983 48.351 13.995 1.00 50.19 188 THR A N 1
ATOM 1478 C CA . THR A 1 188 ? -12.230 49.507 14.870 1.00 50.19 188 THR A CA 1
ATOM 1479 C C . THR A 1 188 ? -12.027 50.819 14.110 1.00 50.19 188 THR A C 1
ATOM 1481 O O . THR A 1 188 ? -10.935 51.390 14.117 1.00 50.19 188 THR A O 1
ATOM 1484 N N . ILE A 1 189 ? -13.089 51.328 13.482 1.00 49.12 189 ILE A N 1
ATOM 1485 C CA . ILE A 1 189 ? -13.128 52.721 13.018 1.00 49.12 189 ILE A CA 1
ATOM 1486 C C . ILE A 1 189 ? -13.067 53.627 14.256 1.00 49.12 189 ILE A C 1
ATOM 1488 O O . ILE A 1 189 ? -13.932 53.552 15.127 1.00 49.12 189 ILE A O 1
ATOM 1492 N N . LYS A 1 190 ? -12.036 54.472 14.357 1.00 40.25 190 LYS A N 1
ATOM 1493 C CA . LYS A 1 190 ? -11.915 55.448 15.448 1.00 40.25 190 LYS A CA 1
ATOM 1494 C C . LYS A 1 190 ? -12.787 56.673 15.173 1.00 40.25 190 LYS A C 1
ATOM 1496 O O . LYS A 1 190 ? -12.417 57.522 14.366 1.00 40.25 190 LYS A O 1
ATOM 1501 N N . SER A 1 191 ? -13.893 56.801 15.895 1.00 37.44 191 SER A N 1
ATOM 1502 C CA . SER A 1 191 ? -14.586 58.077 16.075 1.00 37.44 191 SER A CA 1
ATOM 1503 C C . SER A 1 191 ? -13.804 58.945 17.069 1.00 37.44 191 SER A C 1
ATOM 1505 O O . SER A 1 191 ? -13.873 58.720 18.276 1.00 37.44 191 SER A O 1
ATOM 1507 N N . ASN A 1 192 ? -13.038 59.921 16.576 1.00 33.00 192 ASN A N 1
ATOM 1508 C CA . ASN A 1 192 ? -12.388 60.908 17.440 1.00 33.00 192 ASN A CA 1
ATOM 1509 C C . ASN A 1 192 ? -13.420 61.938 17.927 1.00 33.00 192 ASN A C 1
ATOM 1511 O O . ASN A 1 192 ? -13.810 62.820 17.165 1.00 33.00 192 ASN A O 1
ATOM 1515 N N . ILE A 1 193 ? -13.795 61.860 19.203 1.00 31.56 193 ILE A N 1
ATOM 1516 C CA . ILE A 1 193 ? -14.377 62.969 19.969 1.00 31.56 193 ILE A CA 1
ATOM 1517 C C . ILE A 1 193 ? -13.533 63.083 21.249 1.00 31.56 193 ILE A C 1
ATOM 1519 O O . ILE A 1 193 ? -13.437 62.090 21.973 1.00 31.56 193 ILE A O 1
ATOM 1523 N N . PRO A 1 194 ? -12.852 64.215 21.501 1.00 32.03 194 PRO A N 1
ATOM 1524 C CA . PRO A 1 194 ? -12.054 64.406 22.705 1.00 32.03 194 PRO A CA 1
ATOM 1525 C C . PRO A 1 194 ? -12.857 65.127 23.794 1.00 32.03 194 PRO A C 1
ATOM 1527 O O . PRO A 1 194 ? -13.267 66.268 23.597 1.00 32.03 194 PRO A O 1
ATOM 1530 N N . ASP A 1 195 ? -12.998 64.500 24.961 1.00 29.55 195 ASP A N 1
ATOM 1531 C CA . ASP A 1 195 ? -13.349 65.206 26.197 1.00 29.55 195 ASP A CA 1
ATOM 1532 C C . ASP A 1 195 ? -12.081 65.587 26.971 1.00 29.55 195 ASP A C 1
ATOM 1534 O O . ASP A 1 195 ? -11.065 64.886 26.940 1.00 29.55 195 ASP A O 1
ATOM 1538 N N . HIS A 1 196 ? -12.138 66.739 27.633 1.00 30.72 196 HIS A N 1
ATOM 1539 C CA . HIS A 1 196 ? -11.004 67.386 28.291 1.00 30.72 196 HIS A CA 1
ATOM 1540 C C . HIS A 1 196 ? -11.093 67.266 29.824 1.00 30.72 196 HIS A C 1
ATOM 1542 O O . HIS A 1 196 ? -12.148 66.931 30.355 1.00 30.72 196 HIS A O 1
ATOM 1548 N N . ASN A 1 197 ? -10.011 67.667 30.510 1.00 28.34 197 ASN A N 1
ATOM 1549 C CA . ASN A 1 197 ? -9.844 67.820 31.972 1.00 28.34 197 ASN A CA 1
ATOM 1550 C C . ASN A 1 197 ? -9.326 66.577 32.739 1.00 28.34 197 ASN A C 1
ATOM 1552 O O . ASN A 1 197 ? -9.817 65.472 32.556 1.00 28.34 197 ASN A O 1
ATOM 1556 N N . SER A 1 198 ? -8.365 66.704 33.669 1.00 27.42 198 SER A N 1
ATOM 1557 C CA . SER A 1 198 ? -7.455 67.838 33.935 1.00 27.42 198 SER A CA 1
ATOM 1558 C C . SER A 1 198 ? -6.293 67.430 34.855 1.00 27.42 198 SER A C 1
ATOM 1560 O O . SER A 1 198 ? -6.556 66.838 35.895 1.00 27.42 198 SER A O 1
ATOM 1562 N N . THR A 1 199 ? -5.074 67.930 34.578 1.00 25.30 199 THR A N 1
ATOM 1563 C CA . THR A 1 199 ? -3.987 68.235 35.558 1.00 25.30 199 THR A CA 1
ATOM 1564 C C . THR A 1 199 ? -3.385 67.086 36.416 1.00 25.30 199 THR A C 1
ATOM 1566 O O . THR A 1 199 ? -4.048 66.111 36.724 1.00 25.30 199 THR A O 1
ATOM 1569 N N . ASN A 1 200 ? -2.124 67.118 36.877 1.00 25.55 200 ASN A N 1
ATOM 1570 C CA . ASN A 1 200 ? -1.062 68.140 36.813 1.00 25.55 200 ASN A CA 1
ATOM 1571 C C . ASN A 1 200 ? 0.343 67.488 36.938 1.00 25.55 200 ASN A C 1
ATOM 1573 O O . ASN A 1 200 ? 0.513 66.677 37.838 1.00 25.55 200 ASN A O 1
ATOM 1577 N N . LYS A 1 201 ? 1.316 67.971 36.136 1.00 25.61 201 LYS A N 1
ATOM 1578 C CA . LYS A 1 201 ? 2.731 68.312 36.481 1.00 25.61 201 LYS A CA 1
ATOM 1579 C C . LYS A 1 201 ? 3.671 67.210 37.041 1.00 25.61 201 LYS A C 1
ATOM 1581 O O . LYS A 1 201 ? 3.290 66.460 37.925 1.00 25.61 201 LYS A O 1
ATOM 1586 N N . ASN A 1 202 ? 4.946 67.101 36.640 1.00 24.55 202 ASN A N 1
ATOM 1587 C CA . ASN A 1 202 ? 5.789 67.874 35.695 1.00 24.55 202 ASN A CA 1
ATOM 1588 C C . ASN A 1 202 ? 6.967 66.953 35.199 1.00 24.55 202 ASN A C 1
ATOM 1590 O O . ASN A 1 202 ? 6.786 65.741 35.282 1.00 24.55 202 ASN A O 1
ATOM 1594 N N . ASP A 1 203 ? 8.131 67.323 34.627 1.00 25.73 203 ASP A N 1
ATOM 1595 C CA . ASP A 1 203 ? 8.907 68.576 34.450 1.00 25.73 203 ASP A CA 1
ATOM 1596 C C . ASP A 1 203 ? 9.627 68.632 33.065 1.00 25.73 203 ASP A C 1
ATOM 1598 O O . ASP A 1 203 ? 10.089 67.607 32.575 1.00 25.73 203 ASP A O 1
ATOM 1602 N N . ILE A 1 204 ? 9.693 69.836 32.466 1.00 26.70 204 ILE A N 1
ATOM 1603 C CA . ILE A 1 204 ? 10.877 70.627 32.000 1.00 26.70 204 ILE A CA 1
ATOM 1604 C C . ILE A 1 204 ? 12.033 69.862 31.264 1.00 26.70 204 ILE A C 1
ATOM 1606 O O . ILE A 1 204 ? 12.551 68.881 31.783 1.00 26.70 204 ILE A O 1
ATOM 1610 N N . TYR A 1 205 ? 12.520 70.233 30.057 1.00 23.45 205 TYR A N 1
ATOM 1611 C CA . TYR A 1 205 ? 13.003 71.553 29.560 1.00 23.45 205 TYR A CA 1
ATOM 1612 C C . TYR A 1 205 ? 12.628 71.915 28.088 1.00 23.45 205 TYR A C 1
ATOM 1614 O O . TYR A 1 205 ? 12.326 71.037 27.287 1.00 23.45 205 TYR A O 1
ATOM 1622 N N . GLU A 1 206 ? 12.693 73.232 27.808 1.00 23.31 206 GLU A N 1
ATOM 1623 C CA . GLU A 1 206 ? 12.635 74.084 26.574 1.00 23.31 206 GLU A CA 1
ATOM 1624 C C . GLU A 1 206 ? 12.980 73.488 25.168 1.00 23.31 206 GLU A C 1
ATOM 1626 O O . GLU A 1 206 ? 13.578 72.423 25.070 1.00 23.31 206 GLU A O 1
ATOM 1631 N N . THR A 1 207 ? 12.605 74.089 24.012 1.00 22.39 207 THR A N 1
ATOM 1632 C CA . THR A 1 207 ? 12.723 75.522 23.597 1.00 22.39 207 THR A CA 1
ATOM 1633 C C . THR A 1 207 ? 11.627 76.063 22.635 1.00 22.39 207 THR A C 1
ATOM 1635 O O . THR A 1 207 ? 11.022 75.323 21.867 1.00 22.39 207 THR A O 1
ATOM 1638 N N . GLU A 1 208 ? 11.447 77.391 22.716 1.00 23.06 208 GLU A N 1
ATOM 1639 C CA . GLU A 1 208 ? 10.740 78.440 21.928 1.00 23.06 208 GLU A CA 1
ATOM 1640 C C . GLU A 1 208 ? 10.745 78.340 20.362 1.00 23.06 208 GLU A C 1
ATOM 1642 O O . GLU A 1 208 ? 11.494 77.541 19.809 1.00 23.06 208 GLU A O 1
ATOM 1647 N N . ILE A 1 209 ? 9.983 79.113 19.545 1.00 23.39 209 ILE A N 1
ATOM 1648 C CA . ILE A 1 209 ? 9.201 80.370 19.752 1.00 23.39 209 ILE A CA 1
ATOM 1649 C C . ILE A 1 209 ? 7.959 80.507 18.804 1.00 23.39 209 ILE A C 1
ATOM 1651 O O . ILE A 1 209 ? 7.698 79.635 17.979 1.00 23.39 209 ILE A O 1
ATOM 1655 N N . GLU A 1 210 ? 7.189 81.599 18.956 1.00 21.75 210 GLU A N 1
ATOM 1656 C CA . GLU A 1 210 ? 5.895 81.985 18.318 1.00 21.75 210 GLU A CA 1
ATOM 1657 C C . GLU A 1 210 ? 6.004 82.484 16.826 1.00 21.75 210 GLU A C 1
ATOM 1659 O O . GLU A 1 210 ? 7.100 82.444 16.276 1.00 21.75 210 GLU A O 1
ATOM 1664 N N . GLN A 1 211 ? 4.989 82.938 16.043 1.00 21.11 211 GLN A N 1
ATOM 1665 C CA . GLN A 1 211 ? 3.742 83.722 16.285 1.00 21.11 211 GLN A CA 1
ATOM 1666 C C . GLN A 1 211 ? 2.614 83.531 15.220 1.00 21.11 211 GLN A C 1
ATOM 1668 O O . GLN A 1 211 ? 2.928 83.260 14.068 1.00 21.11 211 GLN A O 1
ATOM 1673 N N . SER A 1 212 ? 1.345 83.735 15.654 1.00 20.89 212 SER A N 1
ATOM 1674 C CA . SER A 1 212 ? 0.113 84.309 15.002 1.00 20.89 212 SER A CA 1
ATOM 1675 C C . SER A 1 212 ? -0.293 83.969 13.519 1.00 20.89 212 SER A C 1
ATOM 1677 O O . SER A 1 212 ? 0.479 83.398 12.766 1.00 20.89 212 SER A O 1
ATOM 1679 N N . GLU A 1 213 ? -1.518 84.192 12.983 1.00 21.31 213 GLU A N 1
ATOM 1680 C CA . GLU A 1 213 ? -2.772 84.817 13.472 1.00 21.31 213 GLU A CA 1
ATOM 1681 C C . GLU A 1 213 ? -4.064 84.376 12.689 1.00 21.31 213 GLU A C 1
ATOM 1683 O O . GLU A 1 213 ? -4.047 84.286 11.468 1.00 21.31 213 GLU A O 1
ATOM 1688 N N . GLN A 1 214 ? -5.204 84.204 13.393 1.00 21.33 214 GLN A N 1
ATOM 1689 C CA . GLN A 1 214 ? -6.633 84.380 12.970 1.00 21.33 214 GLN A CA 1
ATOM 1690 C C . GLN A 1 214 ? -7.303 83.590 11.779 1.00 21.33 214 GLN A C 1
ATOM 1692 O O . GLN A 1 214 ? -6.765 82.630 11.240 1.00 21.33 214 GLN A O 1
ATOM 1697 N N . LYS A 1 215 ? -8.603 83.889 11.526 1.00 22.98 215 LYS A N 1
ATOM 1698 C CA . LYS A 1 215 ? -9.711 83.156 10.812 1.00 22.98 215 LYS A CA 1
ATOM 1699 C C . LYS A 1 215 ? -10.556 84.174 9.967 1.00 22.98 215 LYS A C 1
ATOM 1701 O O . LYS A 1 215 ? -10.184 85.344 10.049 1.00 22.98 215 LYS A O 1
ATOM 1706 N N . PRO A 1 216 ? -11.721 83.886 9.298 1.00 32.72 216 PRO A N 1
ATOM 1707 C CA . PRO A 1 216 ? -12.498 82.648 9.020 1.00 32.72 216 PRO A CA 1
ATOM 1708 C C . PRO A 1 216 ? -12.623 82.368 7.473 1.00 32.72 216 PRO A C 1
ATOM 1710 O O . PRO A 1 216 ? -11.556 82.297 6.879 1.00 32.72 216 PRO A O 1
ATOM 1713 N N . ASP A 1 217 ? -13.723 82.148 6.703 1.00 23.17 217 ASP A N 1
ATOM 1714 C CA . ASP A 1 217 ? -15.205 82.038 6.868 1.00 23.17 217 ASP A CA 1
ATOM 1715 C C . ASP A 1 217 ? -15.923 81.426 5.608 1.00 23.17 217 ASP A C 1
ATOM 1717 O O . ASP A 1 217 ? -15.327 81.449 4.535 1.00 23.17 217 ASP A O 1
ATOM 1721 N N . LYS A 1 218 ? -17.214 81.014 5.728 1.00 26.66 218 LYS A N 1
ATOM 1722 C CA . LYS A 1 218 ? -18.309 80.960 4.681 1.00 26.66 218 LYS A CA 1
ATOM 1723 C C . LYS A 1 218 ? -18.183 80.073 3.394 1.00 26.66 218 LYS A C 1
ATOM 1725 O O . LYS A 1 218 ? -17.107 79.571 3.106 1.00 26.66 218 LYS A O 1
ATOM 1730 N N . GLU A 1 219 ? -19.230 79.751 2.588 1.00 23.56 219 GLU A N 1
ATOM 1731 C CA . GLU A 1 219 ? -20.696 80.067 2.551 1.00 23.56 219 GLU A CA 1
ATOM 1732 C C . GLU A 1 219 ? -21.573 79.007 1.788 1.00 23.56 219 GLU A C 1
ATOM 1734 O O . GLU A 1 219 ? -21.014 78.150 1.117 1.00 23.56 219 GLU A O 1
ATOM 1739 N N . ALA A 1 220 ? -22.924 79.140 1.849 1.00 23.94 220 ALA A N 1
ATOM 1740 C CA . ALA A 1 220 ? -23.995 78.794 0.851 1.00 23.94 220 ALA A CA 1
ATOM 1741 C C . ALA A 1 220 ? -24.112 77.356 0.220 1.00 23.94 220 ALA A C 1
ATOM 1743 O O . ALA A 1 220 ? -23.147 76.824 -0.307 1.00 23.94 220 ALA A O 1
ATOM 1744 N N . ALA A 1 221 ? -25.240 76.608 0.312 1.00 23.11 221 ALA A N 1
ATOM 1745 C CA . ALA A 1 221 ? -26.569 76.699 -0.381 1.00 23.11 221 ALA A CA 1
ATOM 1746 C C . ALA A 1 221 ? -26.618 76.026 -1.794 1.00 23.11 221 ALA A C 1
ATOM 1748 O O . ALA A 1 221 ? -25.595 75.999 -2.463 1.00 23.11 221 ALA A O 1
ATOM 1749 N N . SER A 1 222 ? -27.719 75.482 -2.358 1.00 23.45 222 SER A N 1
ATOM 1750 C CA . SER A 1 222 ? -29.057 75.008 -1.899 1.00 23.45 222 SER A CA 1
ATOM 1751 C C . SER A 1 222 ? -29.765 74.222 -3.041 1.00 23.45 222 SER A C 1
ATOM 1753 O O . SER A 1 222 ? -29.358 74.391 -4.184 1.00 23.45 222 SER A O 1
ATOM 1755 N N . SER A 1 223 ? -30.884 73.512 -2.759 1.00 25.92 223 SER A N 1
ATOM 1756 C CA . SER A 1 223 ? -32.040 73.224 -3.678 1.00 25.92 223 SER A CA 1
ATOM 1757 C C . SER A 1 223 ? -31.802 72.463 -5.023 1.00 25.92 223 SER A C 1
ATOM 1759 O O . SER A 1 223 ? -30.738 72.544 -5.616 1.00 25.92 223 SER A O 1
ATOM 1761 N N . ASP A 1 224 ? -32.742 71.715 -5.622 1.00 25.14 224 ASP A N 1
ATOM 1762 C CA . ASP A 1 224 ? -34.023 71.178 -5.132 1.00 25.14 224 ASP A CA 1
ATOM 1763 C C . ASP A 1 224 ? -34.381 69.814 -5.779 1.00 25.14 224 ASP A C 1
ATOM 1765 O O . ASP A 1 224 ? -33.704 69.305 -6.674 1.00 25.14 224 ASP A O 1
ATOM 1769 N N . SER A 1 225 ? -35.461 69.246 -5.259 1.00 29.89 225 SER A N 1
ATOM 1770 C CA . SER A 1 225 ? -36.144 67.984 -5.530 1.00 29.89 225 SER A CA 1
ATOM 1771 C C . SER A 1 225 ? -36.806 67.821 -6.912 1.00 29.89 225 SER A C 1
ATOM 1773 O O . SER A 1 225 ? -37.072 68.773 -7.642 1.00 29.89 225 SER A O 1
ATOM 1775 N N . PHE A 1 226 ? -37.176 66.570 -7.217 1.00 23.67 226 PHE A N 1
ATOM 1776 C CA . PHE A 1 226 ? -38.420 66.266 -7.931 1.00 23.67 226 PHE A CA 1
ATOM 1777 C C . PHE A 1 226 ? -39.007 64.955 -7.382 1.00 23.67 226 PHE A C 1
ATOM 1779 O O . PHE A 1 226 ? -38.349 63.914 -7.423 1.00 23.67 226 PHE A O 1
ATOM 1786 N N . GLU A 1 227 ? -40.218 65.007 -6.829 1.00 30.86 227 GLU A N 1
ATOM 1787 C CA . GLU A 1 227 ? -40.920 63.838 -6.284 1.00 30.86 227 GLU A CA 1
ATOM 1788 C C . GLU A 1 227 ? -41.698 63.066 -7.358 1.00 30.86 227 GLU A C 1
ATOM 1790 O O . GLU A 1 227 ? -42.047 63.599 -8.411 1.00 30.86 227 GLU A O 1
ATOM 1795 N N . LEU A 1 228 ? -42.073 61.822 -7.048 1.00 27.08 228 LEU A N 1
ATOM 1796 C CA . LEU A 1 228 ? -43.217 61.185 -7.698 1.00 27.08 228 LEU A CA 1
ATOM 1797 C C . LEU A 1 228 ? -43.957 60.299 -6.689 1.00 27.08 228 LEU A C 1
ATOM 1799 O O . LEU A 1 228 ? -43.437 59.288 -6.221 1.00 27.08 228 LEU A O 1
ATOM 1803 N N . ASN A 1 229 ? -45.164 60.732 -6.327 1.00 27.44 229 ASN A N 1
ATOM 1804 C CA . ASN A 1 229 ? -45.982 60.121 -5.285 1.00 27.44 229 ASN A CA 1
ATOM 1805 C C . ASN A 1 229 ? -46.580 58.773 -5.719 1.00 27.44 229 ASN A C 1
ATOM 1807 O O . ASN A 1 229 ? -47.052 58.624 -6.847 1.00 27.44 229 ASN A O 1
ATOM 1811 N N . PHE A 1 230 ? -46.644 57.822 -4.785 1.00 27.14 230 PHE A N 1
ATOM 1812 C CA . PHE A 1 230 ? -47.461 56.613 -4.891 1.00 27.14 230 PHE A CA 1
ATOM 1813 C C . PHE A 1 230 ? -48.460 56.607 -3.729 1.00 27.14 230 PHE A C 1
ATOM 1815 O O . PHE A 1 230 ? -48.061 56.778 -2.579 1.00 27.14 230 PHE A O 1
ATOM 1822 N N . LEU A 1 231 ? -49.756 56.476 -4.030 1.00 27.22 231 LEU A N 1
ATOM 1823 C CA . LEU A 1 231 ? -50.813 56.592 -3.022 1.00 27.22 231 LEU A CA 1
ATOM 1824 C C . LEU A 1 231 ? -50.760 55.428 -2.025 1.00 27.22 231 LEU A C 1
ATOM 1826 O O . LEU A 1 231 ? -50.543 54.276 -2.401 1.00 27.22 231 LEU A O 1
ATOM 1830 N N . GLY A 1 232 ? -50.999 55.745 -0.754 1.00 28.45 232 GLY A N 1
ATOM 1831 C CA . GLY A 1 232 ? -51.122 54.751 0.303 1.00 28.45 232 GLY A CA 1
ATOM 1832 C C . GLY A 1 232 ? -52.519 54.135 0.393 1.00 28.45 232 GLY A C 1
ATOM 1833 O O . GLY A 1 232 ? -53.510 54.695 -0.075 1.00 28.45 232 GLY A O 1
ATOM 1834 N N . THR A 1 233 ? -52.580 53.007 1.090 1.00 27.69 233 THR A N 1
ATOM 1835 C CA . THR A 1 233 ? -53.775 52.505 1.774 1.00 27.69 233 THR A CA 1
ATOM 1836 C C . THR A 1 233 ? -53.380 52.262 3.223 1.00 27.69 233 THR A C 1
ATOM 1838 O O . THR A 1 233 ? -52.384 51.580 3.469 1.00 27.69 233 THR A O 1
ATOM 1841 N N . GLU A 1 234 ? -54.112 52.837 4.170 1.00 36.41 234 GLU A N 1
ATOM 1842 C CA . GLU A 1 234 ? -53.860 52.653 5.602 1.00 36.41 234 GLU A CA 1
ATOM 1843 C C . GLU A 1 234 ? -54.142 51.201 6.023 1.00 36.41 234 GLU A C 1
ATOM 1845 O O . GLU A 1 234 ? -55.077 50.591 5.507 1.00 36.41 234 GLU A O 1
ATOM 1850 N N . TYR A 1 235 ? -53.332 50.650 6.935 1.00 28.94 235 TYR A N 1
ATOM 1851 C CA . TYR A 1 235 ? -53.785 50.137 8.240 1.00 28.94 235 TYR A CA 1
ATOM 1852 C C . TYR A 1 235 ? -52.595 49.654 9.101 1.00 28.94 235 TYR A C 1
ATOM 1854 O O . TYR A 1 235 ? -51.707 48.957 8.616 1.00 28.94 235 TYR A O 1
ATOM 1862 N N . ASP A 1 236 ? -52.648 50.034 10.381 1.00 27.62 236 ASP A N 1
ATOM 1863 C CA . ASP A 1 236 ? -51.951 49.534 11.580 1.00 27.62 236 ASP A CA 1
ATOM 1864 C C . ASP A 1 236 ? -50.405 49.538 11.688 1.00 27.62 236 ASP A C 1
ATOM 1866 O O . ASP A 1 236 ? -49.654 48.949 10.911 1.00 27.62 236 ASP A O 1
ATOM 1870 N N . GLU A 1 237 ? -49.921 50.153 12.777 1.00 43.62 237 GLU A N 1
ATOM 1871 C CA . GLU A 1 237 ? -48.514 50.166 13.190 1.00 43.62 237 GLU A CA 1
ATOM 1872 C C . GLU A 1 237 ? -48.052 48.815 13.766 1.00 43.62 237 GLU A C 1
ATOM 1874 O O . GLU A 1 237 ? -48.511 48.384 14.825 1.00 43.62 237 GLU A O 1
ATOM 1879 N N . ILE A 1 238 ? -47.031 48.199 13.158 1.00 37.12 238 ILE A N 1
ATOM 1880 C CA . ILE A 1 238 ? -46.191 47.178 13.811 1.00 37.12 238 ILE A CA 1
ATOM 1881 C C . ILE A 1 238 ? -44.709 47.506 13.556 1.00 37.12 238 ILE A C 1
ATOM 1883 O O . ILE A 1 238 ? -44.300 47.832 12.441 1.00 37.12 238 ILE A O 1
ATOM 1887 N N . SER A 1 239 ? -43.885 47.444 14.605 1.00 43.78 239 SER A N 1
ATOM 1888 C CA . SER A 1 239 ? -42.537 48.032 14.658 1.00 43.78 239 SER A CA 1
ATOM 1889 C C . SER A 1 239 ? -41.478 47.331 13.781 1.00 43.78 239 SER A C 1
ATOM 1891 O O . SER A 1 239 ? -40.768 46.411 14.192 1.00 43.78 239 SER A O 1
ATOM 1893 N N . LEU A 1 240 ? -41.297 47.833 12.556 1.00 46.75 240 LEU A N 1
ATOM 1894 C CA . LEU A 1 240 ? -40.327 47.347 11.558 1.00 46.75 240 LEU A CA 1
ATOM 1895 C C . LEU A 1 240 ? -38.871 47.831 11.782 1.00 46.75 240 LEU A C 1
ATOM 1897 O O . LEU A 1 240 ? -38.202 48.293 10.857 1.00 46.75 240 LEU A O 1
ATOM 1901 N N . SER A 1 241 ? -38.336 47.697 13.000 1.00 54.91 241 SER A N 1
ATOM 1902 C CA . SER A 1 241 ? -37.044 48.295 13.395 1.00 54.91 241 SER A CA 1
ATOM 1903 C C . SER A 1 241 ? -36.092 47.355 14.163 1.00 54.91 241 SER A C 1
ATOM 1905 O O . SER A 1 241 ? -35.704 47.624 15.299 1.00 54.91 241 SER A O 1
ATOM 1907 N N . PRO A 1 242 ? -35.608 46.267 13.525 1.00 50.47 242 PRO A N 1
ATOM 1908 C CA . PRO A 1 242 ? -34.139 46.117 13.486 1.00 50.47 242 PRO A CA 1
ATOM 1909 C C . PRO A 1 242 ? -33.550 45.759 12.109 1.00 50.47 242 PRO A C 1
ATOM 1911 O O . PRO A 1 242 ? -32.418 46.137 11.804 1.00 50.47 242 PRO A O 1
ATOM 1914 N N . ARG A 1 243 ? -34.285 45.026 11.258 1.00 47.84 243 ARG A N 1
ATOM 1915 C CA . ARG A 1 243 ? -33.727 44.424 10.025 1.00 47.84 243 ARG A CA 1
ATOM 1916 C C . ARG A 1 243 ? -33.353 45.451 8.948 1.00 47.84 243 ARG A C 1
ATOM 1918 O O . ARG A 1 243 ? -32.381 45.239 8.227 1.00 47.84 243 ARG A O 1
ATOM 1925 N N . LEU A 1 244 ? -34.089 46.561 8.857 1.00 53.69 244 LEU A N 1
ATOM 1926 C CA . LEU A 1 244 ? -33.815 47.640 7.899 1.00 53.69 244 LEU A CA 1
ATOM 1927 C C . LEU A 1 244 ? -32.464 48.321 8.166 1.00 53.69 244 LEU A C 1
ATOM 1929 O O . LEU A 1 244 ? -31.673 48.473 7.237 1.00 53.69 244 LEU A O 1
ATOM 1933 N N . ASN A 1 245 ? -32.158 48.638 9.428 1.00 58.16 245 ASN A N 1
ATOM 1934 C CA . ASN A 1 245 ? -30.897 49.286 9.805 1.00 58.16 245 ASN A CA 1
ATOM 1935 C C . ASN A 1 245 ? -29.687 48.422 9.432 1.00 58.16 245 ASN A C 1
ATOM 1937 O O . ASN A 1 245 ? -28.755 48.915 8.801 1.00 58.16 245 ASN A O 1
ATOM 1941 N N . GLN A 1 246 ? -29.735 47.117 9.720 1.00 61.44 246 GLN A N 1
ATOM 1942 C CA . GLN A 1 246 ? -28.656 46.192 9.359 1.00 61.44 246 GLN A CA 1
ATOM 1943 C C . GLN A 1 246 ? -28.452 46.107 7.832 1.00 61.44 246 GLN A C 1
ATOM 1945 O O . GLN A 1 246 ? -27.319 46.102 7.353 1.00 61.44 246 GLN A O 1
ATOM 1950 N N . ALA A 1 247 ? -29.529 46.123 7.038 1.00 61.69 247 ALA A N 1
ATOM 1951 C CA . ALA A 1 247 ? -29.427 46.135 5.576 1.00 61.69 247 ALA A CA 1
ATOM 1952 C C . ALA A 1 247 ? -28.826 47.442 5.010 1.00 61.69 247 ALA A C 1
ATOM 1954 O O . ALA A 1 247 ? -28.201 47.417 3.947 1.00 61.69 247 ALA A O 1
ATOM 1955 N N . MET A 1 248 ? -28.990 48.580 5.696 1.00 64.38 248 MET A N 1
ATOM 1956 C CA . MET A 1 248 ? -28.334 49.846 5.332 1.00 64.38 248 MET A CA 1
ATOM 1957 C C . MET A 1 248 ? -26.867 49.881 5.778 1.00 64.38 248 MET A C 1
ATOM 1959 O O . MET A 1 248 ? -25.996 50.291 5.009 1.00 64.38 248 MET A O 1
ATOM 1963 N N . GLU A 1 249 ? -26.573 49.390 6.981 1.00 65.56 249 GLU A N 1
ATOM 1964 C CA . GLU A 1 249 ? -25.223 49.322 7.545 1.00 65.56 249 GLU A CA 1
ATOM 1965 C C . GLU A 1 249 ? -24.278 48.506 6.647 1.00 65.56 249 GLU A C 1
ATOM 1967 O O . GLU A 1 249 ? -23.206 48.986 6.272 1.00 65.56 249 GLU A O 1
ATOM 1972 N N . TRP A 1 250 ? -24.707 47.329 6.178 1.00 59.81 250 TRP A N 1
ATOM 1973 C CA . TRP A 1 250 ? -23.888 46.492 5.291 1.00 59.81 250 TRP A CA 1
ATOM 1974 C C . TRP A 1 250 ? -23.665 47.109 3.899 1.00 59.81 250 TRP A C 1
ATOM 1976 O O . TRP A 1 250 ? -22.602 46.895 3.312 1.00 59.81 250 TRP A O 1
ATOM 1986 N N . LYS A 1 251 ? -24.587 47.948 3.398 1.00 64.75 251 LYS A N 1
ATOM 1987 C CA . LYS A 1 251 ? -24.373 48.767 2.183 1.00 64.75 251 LYS A CA 1
ATOM 1988 C C . LYS A 1 251 ? -23.343 49.886 2.389 1.00 64.75 251 LYS A C 1
ATOM 1990 O O . LYS A 1 251 ? -22.741 50.334 1.415 1.00 64.75 251 LYS A O 1
ATOM 1995 N N . SER A 1 252 ? -23.130 50.346 3.625 1.00 66.75 252 SER A N 1
ATOM 1996 C CA . SER A 1 252 ? -22.104 51.355 3.932 1.00 66.75 252 SER A CA 1
ATOM 1997 C C . SER A 1 252 ? -20.687 50.764 3.939 1.00 66.75 252 SER A C 1
ATOM 1999 O O . SER A 1 252 ? -19.750 51.418 3.477 1.00 66.75 252 SER A O 1
ATOM 2001 N N . VAL A 1 253 ? -20.554 49.510 4.396 1.00 70.88 253 VAL A N 1
ATOM 2002 C CA . VAL A 1 253 ? -19.300 48.738 4.415 1.00 70.88 253 VAL A CA 1
ATOM 2003 C C . VAL A 1 253 ? -18.955 48.243 3.011 1.00 70.88 253 VAL A C 1
ATOM 2005 O O . VAL A 1 253 ? -17.878 48.533 2.493 1.00 70.88 253 VAL A O 1
ATOM 2008 N N . PHE A 1 254 ? -19.889 47.545 2.361 1.00 66.12 254 PHE A N 1
ATOM 2009 C CA . PHE A 1 254 ? -19.731 47.031 1.003 1.00 66.12 254 PHE A CA 1
ATOM 2010 C C . PHE A 1 254 ? -20.348 47.994 -0.007 1.00 66.12 254 PHE A C 1
ATOM 2012 O O . PHE A 1 254 ? -21.359 47.701 -0.651 1.00 66.12 254 PHE A O 1
ATOM 2019 N N . ARG A 1 255 ? -19.708 49.157 -0.174 1.00 65.94 255 ARG A N 1
ATOM 2020 C CA . ARG A 1 255 ? -19.969 50.001 -1.346 1.00 65.94 255 ARG A CA 1
ATOM 2021 C C . ARG A 1 255 ? -19.649 49.170 -2.592 1.00 65.94 255 ARG A C 1
ATOM 2023 O O . ARG A 1 255 ? -18.560 48.607 -2.691 1.00 65.94 255 ARG A O 1
ATOM 2030 N N . GLY A 1 256 ? -20.599 49.084 -3.522 1.00 64.88 256 GLY A N 1
ATOM 2031 C CA . GLY A 1 256 ? -20.373 48.433 -4.813 1.00 64.88 256 GLY A CA 1
ATOM 2032 C C . GLY A 1 256 ? -19.246 49.109 -5.610 1.00 64.88 256 GLY A C 1
ATOM 2033 O O . GLY A 1 256 ? -18.789 50.192 -5.224 1.00 64.88 256 GLY A O 1
ATOM 2034 N N . PRO A 1 257 ? -18.798 48.508 -6.731 1.00 68.81 257 PRO A N 1
ATOM 2035 C CA . PRO A 1 257 ? -17.839 49.160 -7.620 1.00 68.81 257 PRO A CA 1
ATOM 2036 C C . PRO A 1 257 ? -18.328 50.576 -7.974 1.00 68.81 257 PRO A C 1
ATOM 2038 O O . PRO A 1 257 ? -19.538 50.772 -8.136 1.00 68.81 257 PRO A O 1
ATOM 2041 N N . PRO A 1 258 ? -17.423 51.571 -8.058 1.00 72.00 258 PRO A N 1
ATOM 2042 C CA . PRO A 1 258 ? -17.813 52.959 -8.268 1.00 72.00 258 PRO A CA 1
ATOM 2043 C C . PRO A 1 258 ? -18.658 53.081 -9.536 1.00 72.00 258 PRO A C 1
ATOM 2045 O O . PRO A 1 258 ? -18.343 52.456 -10.553 1.00 72.00 258 PRO A O 1
ATOM 2048 N N . LYS A 1 259 ? -19.733 53.880 -9.465 1.00 78.00 259 LYS A N 1
ATOM 2049 C CA . LYS A 1 259 ? -20.600 54.122 -10.623 1.00 78.00 259 LYS A CA 1
ATOM 2050 C C . LYS A 1 259 ? -19.751 54.575 -11.819 1.00 78.00 259 LYS A C 1
ATOM 2052 O O . LYS A 1 259 ? -18.826 55.370 -11.625 1.00 78.00 259 LYS A O 1
ATOM 2057 N N . PRO A 1 260 ? -20.041 54.087 -13.036 1.00 84.00 260 PRO A N 1
ATOM 2058 C CA . PRO A 1 260 ? -19.309 54.506 -14.221 1.00 84.00 260 PRO A CA 1
ATOM 2059 C C . PRO A 1 260 ? -19.409 56.029 -14.406 1.00 84.00 260 PRO A C 1
ATOM 2061 O O . PRO A 1 260 ? -20.470 56.605 -14.152 1.00 84.00 260 PRO A O 1
ATOM 2064 N N . PRO A 1 261 ? -18.342 56.700 -14.876 1.00 88.12 261 PRO A N 1
ATOM 2065 C CA . PRO A 1 261 ? -18.415 58.115 -15.208 1.00 88.12 261 PRO A CA 1
ATOM 2066 C C . PRO A 1 261 ? -19.447 58.349 -16.318 1.00 88.12 261 PRO A C 1
ATOM 2068 O O . PRO A 1 261 ? -19.638 57.507 -17.202 1.00 88.12 261 PRO A O 1
ATOM 2071 N N . LEU A 1 262 ? -20.097 59.511 -16.296 1.00 87.75 262 LEU A N 1
ATOM 2072 C CA . LEU A 1 262 ? -20.980 59.930 -17.381 1.00 87.75 262 LEU A CA 1
ATOM 2073 C C . LEU A 1 262 ? -20.152 60.351 -18.603 1.00 87.75 262 LEU A C 1
ATOM 2075 O O . LEU A 1 262 ? -19.082 60.946 -18.479 1.00 87.75 262 LEU A O 1
ATOM 2079 N N . CYS A 1 263 ? -20.644 60.038 -19.799 1.00 85.12 263 CYS A N 1
ATOM 2080 C CA . CYS A 1 263 ? -20.005 60.441 -21.045 1.00 85.12 263 CYS A CA 1
ATOM 2081 C C . CYS A 1 263 ? -20.158 61.952 -21.270 1.00 85.12 263 CYS A C 1
ATOM 2083 O O . CYS A 1 263 ? -21.280 62.446 -21.354 1.00 85.12 263 CYS A O 1
ATOM 2085 N N . SER A 1 264 ? -19.041 62.657 -21.463 1.00 79.00 264 SER A N 1
ATOM 2086 C CA . SER A 1 264 ? -18.981 64.118 -21.628 1.00 79.00 264 SER A CA 1
ATOM 2087 C C . SER A 1 264 ? -19.842 64.699 -22.758 1.00 79.00 264 SER A C 1
ATOM 2089 O O . SER A 1 264 ? -20.231 65.855 -22.666 1.00 79.00 264 SER A O 1
ATOM 2091 N N . GLY A 1 265 ? -20.148 63.926 -23.808 1.00 77.69 265 GLY A N 1
ATOM 2092 C CA . GLY A 1 265 ? -21.004 64.371 -24.918 1.00 77.69 265 GLY A CA 1
ATOM 2093 C C . GLY A 1 265 ? -22.480 63.965 -24.816 1.00 77.69 265 GLY A C 1
ATOM 2094 O O . GLY A 1 265 ? -23.298 64.484 -25.564 1.00 77.69 265 GLY A O 1
ATOM 2095 N N . HIS A 1 266 ? -22.836 63.026 -23.929 1.00 79.94 266 HIS A N 1
ATOM 2096 C CA . HIS A 1 266 ? -24.165 62.390 -23.932 1.00 79.94 266 HIS A CA 1
ATOM 2097 C C . HIS A 1 266 ? -24.814 62.238 -22.547 1.00 79.94 266 HIS A C 1
ATOM 2099 O O . HIS A 1 266 ? -25.939 61.749 -22.471 1.00 79.94 266 HIS A O 1
ATOM 2105 N N . SER A 1 267 ? -24.107 62.558 -21.459 1.00 81.06 267 SER A N 1
ATOM 2106 C CA . SER A 1 267 ? -24.542 62.431 -20.053 1.00 81.06 267 SER A CA 1
ATOM 2107 C C . SER A 1 267 ? -25.077 61.049 -19.629 1.00 81.06 267 SER A C 1
ATOM 2109 O O . SER A 1 267 ? -25.680 60.907 -18.570 1.00 81.06 267 SER A O 1
ATOM 2111 N N . LYS A 1 268 ? -24.824 60.008 -20.431 1.00 81.88 268 LYS A N 1
ATOM 2112 C CA . LYS A 1 268 ? -25.163 58.600 -20.162 1.00 81.88 268 LYS A CA 1
ATOM 2113 C C . LYS A 1 268 ? -23.978 57.878 -19.519 1.00 81.88 268 LYS A C 1
ATOM 2115 O O . LYS A 1 268 ? -22.827 58.212 -19.805 1.00 81.88 268 LYS A O 1
ATOM 2120 N N . GLU A 1 269 ? -24.259 56.873 -18.694 1.00 87.31 269 GLU A N 1
ATOM 2121 C CA . GLU A 1 269 ? -23.248 56.019 -18.057 1.00 87.31 269 GLU A CA 1
ATOM 2122 C C . GLU A 1 269 ? -22.296 55.374 -19.086 1.00 87.31 269 GLU A C 1
ATOM 2124 O O . GLU A 1 269 ? -22.718 54.884 -20.139 1.00 87.31 269 GLU A O 1
ATOM 2129 N N . CYS A 1 270 ? -20.992 55.384 -18.796 1.00 88.75 270 CYS A N 1
ATOM 2130 C CA . CYS A 1 270 ? -19.981 54.772 -19.657 1.00 88.75 270 CYS A CA 1
ATOM 2131 C C . CYS A 1 270 ? -19.837 53.258 -19.433 1.00 88.75 270 CYS A C 1
ATOM 2133 O O . CYS A 1 270 ? -19.845 52.762 -18.309 1.00 88.75 270 CYS A O 1
ATOM 2135 N N . VAL A 1 271 ? -19.583 52.515 -20.511 1.00 86.88 271 VAL A N 1
ATOM 2136 C CA . VAL A 1 271 ? -19.298 51.076 -20.466 1.00 86.88 271 VAL A CA 1
ATOM 2137 C C . VAL A 1 271 ? -17.804 50.849 -20.234 1.00 86.88 271 VAL A C 1
ATOM 2139 O O . VAL A 1 271 ? -16.961 51.400 -20.945 1.00 86.88 271 VAL A O 1
ATOM 2142 N N . LEU A 1 272 ? -17.472 49.996 -19.262 1.00 88.56 272 LEU A N 1
ATOM 2143 C CA . LEU A 1 272 ? -16.104 49.540 -19.013 1.00 88.56 272 LEU A CA 1
ATOM 2144 C C . LEU A 1 272 ? -15.657 48.564 -20.115 1.00 88.56 272 LEU A C 1
ATOM 2146 O O . LEU A 1 272 ? -16.335 47.575 -20.405 1.00 88.56 272 LEU A O 1
ATOM 2150 N N . ARG A 1 273 ? -14.497 48.811 -20.724 1.00 86.94 273 ARG A N 1
ATOM 2151 C CA . ARG A 1 273 ? -13.873 47.943 -21.734 1.00 86.94 273 ARG A CA 1
ATOM 2152 C C . ARG A 1 273 ? -12.449 47.581 -21.333 1.00 86.94 273 ARG A C 1
ATOM 2154 O O . ARG A 1 273 ? -11.756 48.371 -20.702 1.00 86.94 273 ARG A O 1
ATOM 2161 N N . THR A 1 274 ? -12.000 46.404 -21.762 1.00 92.12 274 THR A N 1
ATOM 2162 C CA . THR A 1 274 ? -10.638 45.900 -21.531 1.00 92.12 274 THR A CA 1
ATOM 2163 C C . THR A 1 274 ? -9.870 45.828 -22.848 1.00 92.12 274 THR A C 1
ATOM 2165 O O . THR A 1 274 ? -10.377 45.288 -23.836 1.00 92.12 274 THR A O 1
ATOM 2168 N N . VAL A 1 275 ? -8.631 46.321 -22.875 1.00 91.50 275 VAL A N 1
ATOM 2169 C CA . VAL A 1 275 ? -7.751 46.239 -24.051 1.00 91.50 275 VAL A CA 1
ATOM 2170 C C . VAL A 1 275 ? -7.324 44.784 -24.286 1.00 91.50 275 VAL A C 1
ATOM 2172 O O . VAL A 1 275 ? -6.504 44.244 -23.547 1.00 91.50 275 VAL A O 1
ATOM 2175 N N . LYS A 1 276 ? -7.852 44.150 -25.341 1.00 90.44 276 LYS A N 1
ATOM 2176 C CA . LYS A 1 276 ? -7.481 42.778 -25.758 1.00 90.44 276 LYS A CA 1
ATOM 2177 C C . LYS A 1 276 ? -6.274 42.708 -26.712 1.00 90.44 276 LYS A C 1
ATOM 2179 O O . LYS A 1 276 ? -5.796 41.618 -27.013 1.00 90.44 276 LYS A O 1
ATOM 2184 N N . LYS A 1 277 ? -5.786 43.847 -27.222 1.00 89.94 277 LYS A N 1
ATOM 2185 C CA . LYS A 1 277 ? -4.628 43.905 -28.133 1.00 89.94 277 LYS A CA 1
ATOM 2186 C C . LYS A 1 277 ? -3.333 43.664 -27.347 1.00 89.94 277 LYS A C 1
ATOM 2188 O O . LYS A 1 277 ? -3.052 44.406 -26.408 1.00 89.94 277 LYS A O 1
ATOM 2193 N N . LYS A 1 278 ? -2.536 42.667 -27.758 1.00 87.06 278 LYS A N 1
ATOM 2194 C CA . LYS A 1 278 ? -1.206 42.388 -27.184 1.00 87.06 278 LYS A CA 1
ATOM 2195 C C . LYS A 1 278 ? -0.315 43.640 -27.257 1.00 87.06 278 LYS A C 1
ATOM 2197 O O . LYS A 1 278 ? -0.267 44.304 -28.291 1.00 87.06 278 LYS A O 1
ATOM 2202 N N . GLY A 1 279 ? 0.373 43.949 -26.159 1.00 90.75 279 GLY A N 1
ATOM 2203 C CA . GLY A 1 279 ? 1.199 45.149 -25.984 1.00 90.75 279 GLY A CA 1
ATOM 2204 C C . GLY A 1 279 ? 1.156 45.672 -24.538 1.00 90.75 279 GLY A C 1
ATOM 2205 O O . GLY A 1 279 ? 0.454 45.083 -23.714 1.00 90.75 279 GLY A O 1
ATOM 2206 N N . PRO A 1 280 ? 1.843 46.787 -24.213 1.00 88.75 280 PRO A N 1
ATOM 2207 C CA . PRO A 1 280 ? 2.007 47.276 -22.831 1.00 88.75 280 PRO A CA 1
ATOM 2208 C C . PRO A 1 280 ? 0.711 47.644 -22.088 1.00 88.75 280 PRO A C 1
ATOM 2210 O O . PRO A 1 280 ? 0.701 47.743 -20.866 1.00 88.75 280 PRO A O 1
ATOM 2213 N N . ASN A 1 281 ? -0.385 47.857 -22.823 1.00 79.19 281 ASN A N 1
ATOM 2214 C CA . ASN A 1 281 ? -1.703 48.170 -22.268 1.00 79.19 281 ASN A CA 1
ATOM 2215 C C . ASN A 1 281 ? -2.664 46.964 -22.258 1.00 79.19 281 ASN A C 1
ATOM 2217 O O . ASN A 1 281 ? -3.821 47.129 -21.883 1.00 79.19 281 ASN A O 1
ATOM 2221 N N . CYS A 1 282 ? -2.232 45.769 -22.675 1.00 88.62 282 CYS A N 1
ATOM 2222 C CA . CYS A 1 282 ? -3.081 44.575 -22.696 1.00 88.62 282 CYS A CA 1
ATOM 2223 C C . CYS A 1 282 ? -3.613 44.260 -21.287 1.00 88.62 282 CYS A C 1
ATOM 2225 O O . CYS A 1 282 ? -2.862 44.279 -20.316 1.00 88.62 282 CYS A O 1
ATOM 2227 N N . GLY A 1 283 ? -4.914 43.998 -21.166 1.00 86.31 283 GLY A N 1
ATOM 2228 C CA . GLY A 1 283 ? -5.585 43.783 -19.880 1.00 86.31 283 GLY A CA 1
ATOM 2229 C C . GLY A 1 283 ? -5.959 45.058 -19.110 1.00 86.31 283 GLY A C 1
ATOM 2230 O O . GLY A 1 283 ? -6.758 44.968 -18.182 1.00 86.31 283 GLY A O 1
ATOM 2231 N N . ARG A 1 284 ? -5.474 46.251 -19.497 1.00 88.62 284 ARG A N 1
ATOM 2232 C CA . ARG A 1 284 ? -5.928 47.511 -18.879 1.00 88.62 284 ARG A CA 1
ATOM 2233 C C . ARG A 1 284 ? -7.388 47.792 -19.226 1.00 88.62 284 ARG A C 1
ATOM 2235 O O . ARG A 1 284 ? -7.840 47.507 -20.339 1.00 88.62 284 ARG A O 1
ATOM 2242 N N . GLN A 1 285 ? -8.106 48.370 -18.266 1.00 90.12 285 GLN A N 1
ATOM 2243 C CA . GLN A 1 285 ? -9.517 48.720 -18.389 1.00 90.12 285 GLN A CA 1
ATOM 2244 C C . GLN A 1 285 ? -9.705 50.236 -18.495 1.00 90.12 285 GLN A C 1
ATOM 2246 O O . GLN A 1 285 ? -8.936 51.000 -17.917 1.00 90.12 285 GLN A O 1
ATOM 2251 N N . PHE A 1 286 ? -10.723 50.663 -19.238 1.00 88.81 286 PHE A N 1
ATOM 2252 C CA . PHE A 1 286 ? -11.077 52.069 -19.430 1.00 88.81 286 PHE A CA 1
ATOM 2253 C C . PHE A 1 286 ? -12.573 52.215 -19.731 1.00 88.81 286 PHE A C 1
ATOM 2255 O O . PHE A 1 286 ? -13.213 51.282 -20.220 1.00 88.81 286 PHE A O 1
ATOM 2262 N N . PHE A 1 287 ? -13.134 53.383 -19.434 1.00 90.12 287 PHE A N 1
ATOM 2263 C CA . PHE A 1 287 ? -14.533 53.704 -19.711 1.00 90.12 287 PHE A CA 1
ATOM 2264 C C . PHE A 1 287 ? -14.683 54.364 -21.089 1.00 90.12 287 PHE A C 1
ATOM 2266 O O . PHE A 1 287 ? -13.839 55.161 -21.495 1.00 90.12 287 PHE A O 1
ATOM 2273 N N . MET A 1 288 ? -15.766 54.049 -21.802 1.00 86.06 288 MET A N 1
ATOM 2274 C CA . MET A 1 288 ? -16.162 54.708 -23.056 1.00 86.06 288 MET A CA 1
ATOM 2275 C C . MET A 1 288 ? -17.682 54.892 -23.126 1.00 86.06 288 MET A C 1
ATOM 2277 O O . MET A 1 288 ? -18.418 54.236 -22.391 1.00 86.06 288 MET A O 1
ATOM 2281 N N . CYS A 1 289 ? -18.170 55.746 -24.030 1.00 86.12 289 CYS A N 1
ATOM 2282 C CA . CYS A 1 289 ? -19.609 55.919 -24.231 1.00 86.12 289 CYS A CA 1
ATOM 2283 C C . CYS A 1 289 ? -20.307 54.587 -24.572 1.00 86.12 289 CYS A C 1
ATOM 2285 O O . CYS A 1 289 ? -19.748 53.740 -25.267 1.00 86.12 289 CYS A O 1
ATOM 2287 N N . ALA A 1 290 ? -21.548 54.424 -24.108 1.00 81.25 290 ALA A N 1
ATOM 2288 C CA . ALA A 1 290 ? -22.404 53.294 -24.467 1.00 81.25 290 ALA A CA 1
ATOM 2289 C C . ALA A 1 290 ? -22.984 53.385 -25.896 1.00 81.25 290 ALA A C 1
ATOM 2291 O O . ALA A 1 290 ? -23.467 52.384 -26.420 1.00 81.25 290 ALA A O 1
ATOM 2292 N N . GLN A 1 291 ? -22.983 54.576 -26.508 1.00 79.81 291 GLN A N 1
ATOM 2293 C CA . GLN A 1 291 ? -23.520 54.802 -27.854 1.00 79.81 291 GLN A CA 1
ATOM 2294 C C . GLN A 1 291 ? -22.563 54.281 -28.946 1.00 79.81 291 GLN A C 1
ATOM 2296 O O . GLN A 1 291 ? -21.345 54.313 -28.747 1.00 79.81 291 GLN A O 1
ATOM 2301 N N . PRO A 1 292 ? -23.083 53.822 -30.102 1.00 75.81 292 PRO A N 1
ATOM 2302 C CA . PRO A 1 292 ? -22.259 53.530 -31.274 1.00 75.81 292 PRO A CA 1
ATOM 2303 C C . PRO A 1 292 ? -21.590 54.806 -31.812 1.00 75.81 292 PRO A C 1
ATOM 2305 O O . PRO A 1 292 ? -22.050 55.918 -31.563 1.00 75.81 292 PRO A O 1
ATOM 2308 N N . ALA A 1 293 ? -20.501 54.647 -32.566 1.00 64.81 293 ALA A N 1
ATOM 2309 C CA . ALA A 1 293 ? -19.802 55.772 -33.180 1.00 64.81 293 ALA A CA 1
ATOM 2310 C C . ALA A 1 293 ? -20.559 56.271 -34.424 1.00 64.81 293 ALA A C 1
ATOM 2312 O O . ALA A 1 293 ? -20.505 55.646 -35.482 1.00 64.81 293 ALA A O 1
ATOM 2313 N N . GLY A 1 294 ? -21.243 57.403 -34.279 1.00 63.94 294 GLY A N 1
ATOM 2314 C CA . GLY A 1 294 ? -21.952 58.131 -35.330 1.00 63.94 294 GLY A CA 1
ATOM 2315 C C . GLY A 1 294 ? -22.348 59.524 -34.831 1.00 63.94 294 GLY A C 1
ATOM 2316 O O . GLY A 1 294 ? -22.217 59.810 -33.640 1.00 63.94 294 GLY A O 1
ATOM 2317 N N . HIS A 1 295 ? -22.807 60.388 -35.735 1.00 52.78 295 HIS A N 1
ATOM 2318 C CA . HIS A 1 295 ? -23.496 61.622 -35.344 1.00 52.78 295 HIS A CA 1
ATOM 2319 C C . HIS A 1 295 ? -24.921 61.303 -34.838 1.00 52.78 295 HIS A C 1
ATOM 2321 O O . HIS A 1 295 ? -25.451 60.251 -35.209 1.00 52.78 295 HIS A O 1
ATOM 2327 N N . PRO A 1 296 ? -25.504 62.159 -33.975 1.00 57.19 296 PRO A N 1
ATOM 2328 C CA . PRO A 1 296 ? -26.905 62.053 -33.560 1.00 57.19 296 PRO A CA 1
ATOM 2329 C C . PRO A 1 296 ? -27.882 62.321 -34.715 1.00 57.19 296 PRO A C 1
ATOM 2331 O O . PRO A 1 296 ? -27.510 63.093 -35.629 1.00 57.19 296 PRO A O 1
#

Organism: Stegodyphus mimosarum (NCBI:txid407821)

Foldseek 3Di:
DQAFLACLQALCQDDRCVSCVDPVSVVVVCQQPAWDQDPVGTKGKDFQQCVVVVPDHLQAFAADPVVVRLVVSRHGHRDTDIDIPVQVVFWPHKHWPSPDDDDSGGDIDTGGNDDDDDPVPDQDDLPDPCNDPVNPPDDDDVVVVLDDDDPCSVVSCPPPDRDDDDPDPDDDDDDDDDPDDRPVVVVDDDDDDDDDDDDDDDDDDDDDDDDDDDDDYDDDDDDDDDDDDDDDDDDDDDDPPDPVVVVVVVCVVCVDDDFADADPVHRDGWDKDAACDDDPRHRPIDTDHPDDPDDD

InterPro domains:
  IPR004808 AP endonuclease 1 [PS51435] (1-114)
  IPR004808 AP endonuclease 1 [PTHR22748] (1-113)
  IPR010666 Zinc finger, GRF-type [PF06839] (261-293)
  IPR010666 Zinc finger, GRF-type [PS51999] (263-296)
  IPR020848 AP endonuclease 1, conserved site [PS00728] (73-84)
  IPR036691 Endonuclease/exonuclease/phosphatase superfamily [G3DSA:3.60.10.10] (1-114)
  IPR036691 Endonuclease/exonuclease/phosphatase superfamily [SSF56219] (1-113)

pLDDT: mean 71.2, std 26.2, range [20.89, 98.56]